Protein AF-A0A6C0IER9-F1 (afdb_monomer_lite)

Secondary structure (DSSP, 8-state):
----EEEE-TBTTTB--HHHHHHHTTT-HHHHHHHHHHHHHHS-HHHHHHHHHHHHHHHHHHHHTTHIIIIIBPTTHHHHHHHHHHHHHTTS---EEEE-S---HHHHHHHHHHHHHHTT-TTSBPBP-S--TTGGGSSS-B-EE-TT-GGGGGTT-SSS------HHHHHHHHHHHH-----GGGEEEEESS--GGGGGS--TTSEEEPPPP-----HHHHHHHHHHHHHHHHHHHHHSTTHHHHHHH-HHHHTT-STTHHHHHHHHHHHHHHHHHHHHTT--S----HHHHHHHHHHHHS---TT------------------------------

Structure (mmCIF, N/CA/C/O backbone):
data_AF-A0A6C0IER9-F1
#
_entry.id   AF-A0A6C0IER9-F1
#
loop_
_atom_site.group_PDB
_atom_site.id
_atom_site.type_symbol
_atom_site.label_atom_id
_atom_site.label_alt_id
_atom_site.label_comp_id
_atom_site.label_asym_id
_atom_site.label_entity_id
_atom_site.label_seq_id
_atom_site.pdbx_PDB_ins_code
_atom_site.Cartn_x
_atom_site.Cartn_y
_atom_site.Cartn_z
_atom_site.occupancy
_atom_site.B_iso_or_equiv
_atom_site.auth_seq_id
_atom_site.auth_comp_id
_atom_site.auth_asym_id
_atom_site.auth_atom_id
_atom_site.pdbx_PDB_model_num
ATOM 1 N N . MET A 1 1 ? -23.669 8.467 13.041 1.00 64.81 1 MET A N 1
ATOM 2 C CA . MET A 1 1 ? -22.496 8.080 12.226 1.00 64.81 1 MET A CA 1
ATOM 3 C C . MET A 1 1 ? -21.513 7.414 13.176 1.00 64.81 1 MET A C 1
ATOM 5 O O . MET A 1 1 ? -21.363 7.951 14.269 1.00 64.81 1 MET A O 1
ATOM 9 N N . SER A 1 2 ? -20.953 6.242 12.847 1.00 81.56 2 SER A N 1
ATOM 10 C CA . SER A 1 2 ? -19.960 5.615 13.736 1.00 81.56 2 SER A CA 1
ATOM 11 C C . SER A 1 2 ? -18.711 6.483 13.837 1.00 81.56 2 SER A C 1
ATOM 13 O O . SER A 1 2 ? -18.356 7.180 12.884 1.00 81.56 2 SER A O 1
ATOM 15 N N . LYS A 1 3 ? -18.091 6.449 15.015 1.00 90.12 3 LYS A N 1
ATOM 16 C CA . LYS A 1 3 ? -16.799 7.068 15.305 1.00 90.12 3 LYS A CA 1
ATOM 17 C C . LYS A 1 3 ? -15.651 6.063 15.251 1.00 90.12 3 LYS A C 1
ATOM 19 O O . LYS A 1 3 ? -14.504 6.478 15.158 1.00 90.12 3 LYS A O 1
ATOM 24 N N . LYS A 1 4 ? -15.956 4.761 15.275 1.00 94.56 4 LYS A N 1
ATOM 25 C CA . LYS A 1 4 ? -14.937 3.717 15.349 1.00 94.56 4 LYS A CA 1
ATOM 26 C C . LYS A 1 4 ? -14.140 3.630 14.055 1.00 94.56 4 LYS A C 1
ATOM 28 O O . LYS A 1 4 ? -14.741 3.701 12.984 1.00 94.56 4 LYS A O 1
ATOM 33 N N . VAL A 1 5 ? -12.831 3.420 14.151 1.00 94.75 5 VAL A N 1
ATOM 34 C CA . VAL A 1 5 ? -11.906 3.231 13.022 1.00 94.75 5 VAL A CA 1
ATOM 35 C C . VAL A 1 5 ? -10.961 2.063 13.291 1.00 94.75 5 VAL A C 1
ATOM 37 O O . VAL A 1 5 ? -10.555 1.838 14.428 1.00 94.75 5 VAL A O 1
ATOM 40 N N . ALA A 1 6 ? -10.606 1.324 12.241 1.00 95.19 6 ALA A N 1
ATOM 41 C CA . ALA A 1 6 ? -9.593 0.274 12.303 1.00 95.19 6 ALA A CA 1
ATOM 42 C C . ALA A 1 6 ? -8.341 0.744 11.558 1.00 95.19 6 ALA A C 1
ATOM 44 O O . ALA A 1 6 ? -8.424 1.132 10.392 1.00 95.19 6 ALA A O 1
ATOM 45 N N . VAL A 1 7 ? -7.194 0.727 12.228 1.00 93.44 7 VAL A N 1
ATOM 46 C CA . VAL A 1 7 ? -5.928 1.265 11.727 1.00 93.44 7 VAL A CA 1
ATOM 47 C C . VAL A 1 7 ? -4.907 0.155 11.646 1.00 93.44 7 VAL A C 1
ATOM 49 O O . VAL A 1 7 ? -4.658 -0.534 12.629 1.00 93.44 7 VAL A O 1
ATOM 52 N N . PHE A 1 8 ? -4.301 0.010 10.478 1.00 93.00 8 PHE A N 1
ATOM 53 C CA . PHE A 1 8 ? -3.335 -1.039 10.198 1.00 93.00 8 PHE A CA 1
ATOM 54 C C . PHE A 1 8 ? -1.953 -0.453 9.943 1.00 93.00 8 PHE A C 1
ATOM 56 O O . PHE A 1 8 ? -1.830 0.515 9.186 1.00 93.00 8 PHE A O 1
ATOM 63 N N . ASP A 1 9 ? -0.908 -1.078 10.488 1.00 91.00 9 ASP A N 1
ATOM 64 C CA . ASP A 1 9 ? 0.397 -0.992 9.834 1.00 91.00 9 ASP A CA 1
ATOM 65 C C . ASP A 1 9 ? 0.366 -1.675 8.464 1.00 91.00 9 ASP A C 1
ATOM 67 O O . ASP A 1 9 ? -0.445 -2.562 8.193 1.00 91.00 9 ASP A O 1
ATOM 71 N N . LEU A 1 10 ? 1.284 -1.267 7.600 1.00 90.44 10 LEU A N 1
ATOM 72 C CA . LEU A 1 10 ? 1.484 -1.848 6.289 1.00 90.44 10 LEU A CA 1
ATOM 73 C C . LEU A 1 10 ? 2.391 -3.083 6.357 1.00 90.44 10 LEU A C 1
ATOM 75 O O . LEU A 1 10 ? 1.913 -4.215 6.242 1.00 90.44 10 LEU A O 1
ATOM 79 N N . ASP A 1 11 ? 3.695 -2.847 6.516 1.00 84.75 11 ASP A N 1
ATOM 80 C CA . ASP A 1 11 ? 4.734 -3.872 6.475 1.00 84.75 11 ASP A CA 1
ATOM 81 C C . ASP A 1 11 ? 4.642 -4.730 7.736 1.00 84.75 11 ASP A C 1
ATOM 83 O O . ASP A 1 11 ? 4.482 -4.197 8.823 1.00 84.75 11 ASP A O 1
ATOM 87 N N . GLY A 1 12 ? 4.701 -6.055 7.614 1.00 82.56 12 GLY A N 1
ATOM 88 C CA . GLY A 1 12 ? 4.597 -6.947 8.774 1.00 82.56 12 GLY A CA 1
ATOM 89 C C . GLY A 1 12 ? 3.168 -7.160 9.279 1.00 82.56 12 GLY A C 1
ATOM 90 O O . GLY A 1 12 ? 2.870 -8.214 9.844 1.00 82.56 12 GLY A O 1
ATOM 91 N N . THR A 1 13 ? 2.240 -6.249 8.990 1.00 88.75 13 THR A N 1
ATOM 92 C CA . THR A 1 13 ? 0.834 -6.351 9.401 1.00 88.75 13 THR A CA 1
ATOM 93 C C . THR A 1 13 ? -0.090 -6.757 8.258 1.00 88.75 13 THR A C 1
ATOM 95 O O . THR A 1 13 ? -0.615 -7.870 8.290 1.00 88.75 13 THR A O 1
ATOM 98 N N . ILE A 1 14 ? -0.276 -5.924 7.231 1.00 91.81 14 ILE A N 1
ATOM 99 C CA . ILE A 1 14 ? -1.106 -6.282 6.066 1.00 91.81 14 ILE A CA 1
ATOM 100 C C . ILE A 1 14 ? -0.354 -7.250 5.148 1.00 91.81 14 ILE A C 1
ATOM 102 O O . ILE A 1 14 ? -0.951 -8.182 4.607 1.00 91.81 14 ILE A O 1
ATOM 106 N N . GLY A 1 15 ? 0.949 -7.039 4.971 1.00 90.31 15 GLY A N 1
ATOM 107 C CA . GLY A 1 15 ? 1.746 -7.775 3.998 1.00 90.31 15 GLY A CA 1
ATOM 108 C C . GLY A 1 15 ? 3.235 -7.447 4.057 1.00 90.31 15 GLY A C 1
ATOM 109 O O . GLY A 1 15 ? 3.701 -6.777 4.976 1.00 90.31 15 GLY A O 1
ATOM 110 N N . ASP A 1 16 ? 3.985 -7.936 3.074 1.00 87.50 16 ASP A N 1
ATOM 111 C CA . ASP A 1 16 ? 5.366 -7.538 2.803 1.00 87.50 16 ASP A CA 1
ATOM 112 C C . ASP A 1 16 ? 5.480 -7.111 1.335 1.00 87.50 16 ASP A C 1
ATOM 114 O O . ASP A 1 16 ? 5.384 -7.920 0.410 1.00 87.50 16 ASP A O 1
ATOM 118 N N . PHE A 1 17 ? 5.671 -5.811 1.121 1.00 88.75 17 PHE A N 1
ATOM 119 C CA . PHE A 1 17 ? 5.626 -5.192 -0.205 1.00 88.75 17 PHE A CA 1
ATOM 120 C C . PHE A 1 17 ? 7.020 -4.915 -0.772 1.00 88.75 17 PHE A C 1
ATOM 122 O O . PHE A 1 17 ? 7.163 -4.324 -1.846 1.00 88.75 17 PHE A O 1
ATOM 129 N N . ILE A 1 18 ? 8.079 -5.374 -0.094 1.00 84.81 18 ILE A N 1
ATOM 130 C CA . ILE A 1 18 ? 9.460 -5.101 -0.506 1.00 84.81 18 ILE A CA 1
ATOM 131 C C . ILE A 1 18 ? 9.772 -5.618 -1.916 1.00 84.81 18 ILE A C 1
ATOM 133 O O . ILE A 1 18 ? 10.560 -5.011 -2.641 1.00 84.81 18 ILE A O 1
ATOM 137 N N . ALA A 1 19 ? 9.129 -6.717 -2.321 1.00 86.62 19 ALA A N 1
ATOM 138 C CA . ALA A 1 19 ? 9.348 -7.347 -3.616 1.00 86.62 19 ALA A CA 1
ATOM 139 C C . ALA A 1 19 ? 8.819 -6.517 -4.793 1.00 86.62 19 ALA A C 1
ATOM 141 O O . ALA A 1 19 ? 9.369 -6.629 -5.889 1.00 86.62 19 ALA A O 1
ATOM 142 N N . ILE A 1 20 ? 7.794 -5.687 -4.567 1.00 88.62 20 ILE A N 1
ATOM 143 C CA . ILE A 1 20 ? 7.196 -4.824 -5.596 1.00 88.62 20 ILE A CA 1
ATOM 144 C C . ILE A 1 20 ? 7.660 -3.370 -5.512 1.00 88.62 20 ILE A C 1
ATOM 146 O O . ILE A 1 20 ? 7.655 -2.683 -6.528 1.00 88.62 20 ILE A O 1
ATOM 150 N N . ASN A 1 21 ? 8.125 -2.928 -4.338 1.00 86.75 21 ASN A N 1
ATOM 151 C CA . ASN A 1 21 ? 8.642 -1.579 -4.098 1.00 86.75 21 ASN A CA 1
ATOM 152 C C . ASN A 1 21 ? 9.663 -1.154 -5.171 1.00 86.75 21 ASN A C 1
ATOM 154 O O . ASN A 1 21 ? 9.580 -0.055 -5.711 1.00 86.75 21 ASN A O 1
ATOM 158 N N . TYR A 1 22 ? 10.565 -2.061 -5.562 1.00 85.31 22 TYR A N 1
ATOM 159 C CA . TYR A 1 22 ? 11.569 -1.793 -6.596 1.00 85.31 22 TYR A CA 1
ATOM 160 C C . TYR A 1 22 ? 10.973 -1.277 -7.915 1.00 85.31 22 TYR A C 1
ATOM 162 O O . TYR A 1 22 ? 11.550 -0.393 -8.540 1.00 85.31 22 TYR A O 1
ATOM 170 N N . PHE A 1 23 ? 9.822 -1.803 -8.341 1.00 88.44 23 PHE A N 1
ATOM 171 C CA . PHE A 1 23 ? 9.223 -1.416 -9.617 1.00 88.44 23 PHE A CA 1
ATOM 172 C C . PHE A 1 23 ? 8.515 -0.060 -9.554 1.00 88.44 23 PHE A C 1
ATOM 174 O O . PHE A 1 23 ? 8.415 0.599 -10.583 1.00 88.44 23 PHE A O 1
ATOM 181 N N . SER A 1 24 ? 8.094 0.397 -8.368 1.00 87.81 24 SER A N 1
ATOM 182 C CA . SER A 1 24 ? 7.449 1.710 -8.205 1.00 87.81 24 SER A CA 1
ATOM 183 C C . SER A 1 24 ? 8.332 2.859 -8.698 1.00 87.81 24 SER A C 1
ATOM 185 O O . SER A 1 24 ? 7.849 3.761 -9.375 1.00 87.81 24 SER A O 1
ATOM 187 N N . TYR A 1 25 ? 9.653 2.761 -8.511 1.00 84.75 25 TYR A N 1
ATOM 188 C CA . TYR A 1 25 ? 10.616 3.730 -9.041 1.00 84.75 25 TYR A CA 1
ATOM 189 C C . TYR A 1 25 ? 10.593 3.862 -10.568 1.00 84.75 25 TYR A C 1
ATOM 191 O O . TYR A 1 25 ? 11.128 4.835 -11.088 1.00 84.75 25 TYR A O 1
ATOM 199 N N . LEU A 1 26 ? 10.005 2.901 -11.287 1.00 86.50 26 LEU A N 1
ATOM 200 C CA . LEU A 1 26 ? 9.960 2.866 -12.747 1.00 86.50 26 LEU A CA 1
ATOM 201 C C . LEU A 1 26 ? 8.647 3.390 -13.331 1.00 86.50 26 LEU A C 1
ATOM 203 O O . LEU A 1 26 ? 8.575 3.581 -14.537 1.00 86.50 26 LEU A O 1
ATOM 207 N N . TYR A 1 27 ? 7.578 3.556 -12.558 1.00 88.56 27 TYR A N 1
ATOM 208 C CA . TYR A 1 27 ? 6.297 3.972 -13.146 1.00 88.56 27 TYR A CA 1
ATOM 209 C C . TYR A 1 27 ? 5.388 4.763 -12.218 1.00 88.56 27 TYR A C 1
ATOM 211 O O . TYR A 1 27 ? 4.517 5.474 -12.712 1.00 88.56 27 TYR A O 1
ATOM 219 N N . ASP A 1 28 ? 5.569 4.663 -10.902 1.00 88.81 28 ASP A N 1
ATOM 220 C CA . ASP A 1 28 ? 4.664 5.297 -9.956 1.00 88.81 28 ASP A CA 1
ATOM 221 C C . ASP A 1 28 ? 4.903 6.808 -9.926 1.00 88.81 28 ASP A C 1
ATOM 223 O O . ASP A 1 28 ? 5.995 7.292 -9.615 1.00 88.81 28 ASP A O 1
ATOM 227 N N . GLU A 1 29 ? 3.856 7.567 -10.240 1.00 87.38 29 GLU A N 1
ATOM 228 C CA . GLU A 1 29 ? 3.900 9.025 -10.297 1.00 87.38 29 GLU A CA 1
ATOM 229 C C . GLU A 1 29 ? 4.374 9.632 -8.972 1.00 87.38 29 GLU A C 1
ATOM 231 O O . GLU A 1 29 ? 5.181 10.565 -8.981 1.00 87.38 29 GLU A O 1
ATOM 236 N N . HIS A 1 30 ? 3.902 9.114 -7.835 1.00 81.00 30 HIS A N 1
ATOM 237 C CA . HIS A 1 30 ? 4.225 9.663 -6.517 1.00 81.00 30 HIS A CA 1
ATOM 238 C C . HIS A 1 30 ? 5.697 9.447 -6.170 1.00 81.00 30 HIS A C 1
ATOM 240 O O . HIS A 1 30 ? 6.389 10.387 -5.769 1.00 81.00 30 HIS A O 1
ATOM 246 N N . THR A 1 31 ? 6.189 8.234 -6.402 1.00 84.12 31 THR A N 1
ATOM 247 C CA . THR A 1 31 ? 7.580 7.839 -6.195 1.00 84.12 31 THR A CA 1
ATOM 248 C C . THR A 1 31 ? 8.509 8.661 -7.084 1.00 84.12 31 THR A C 1
ATOM 250 O O . THR A 1 31 ? 9.502 9.209 -6.599 1.00 84.12 31 THR A O 1
ATOM 253 N N . ILE A 1 32 ? 8.168 8.837 -8.365 1.00 86.25 32 ILE A N 1
ATOM 254 C CA . ILE A 1 32 ? 8.980 9.643 -9.284 1.00 86.25 32 ILE A CA 1
ATOM 255 C C . ILE A 1 32 ? 8.937 11.122 -8.884 1.00 86.25 32 ILE A C 1
ATOM 257 O O . ILE A 1 32 ? 9.986 11.759 -8.818 1.00 86.25 32 ILE A O 1
ATOM 261 N N . LYS A 1 33 ? 7.766 11.689 -8.561 1.00 84.38 33 LYS A N 1
ATOM 262 C CA . LYS A 1 33 ? 7.653 13.091 -8.122 1.00 84.38 33 LYS A CA 1
ATOM 263 C C . LYS A 1 33 ? 8.415 13.372 -6.830 1.00 84.38 33 LYS A C 1
ATOM 265 O O . LYS A 1 33 ? 8.908 14.484 -6.669 1.00 84.38 33 LYS A O 1
ATOM 270 N N . TYR A 1 34 ? 8.532 12.403 -5.926 1.00 80.00 34 TYR A N 1
ATOM 271 C CA . TYR A 1 34 ? 9.290 12.577 -4.689 1.00 80.00 34 TYR A CA 1
ATOM 272 C C . TYR A 1 34 ? 10.788 12.801 -4.951 1.00 80.00 34 TYR A C 1
ATOM 274 O O . TYR A 1 34 ? 11.395 13.679 -4.341 1.00 80.00 34 TYR A O 1
ATOM 282 N N . SER A 1 35 ? 11.384 12.050 -5.882 1.00 79.81 35 SER A N 1
ATOM 283 C CA . SER A 1 35 ? 12.825 12.127 -6.178 1.00 79.81 35 SER A CA 1
ATOM 284 C C . SER A 1 35 ? 13.180 13.022 -7.374 1.00 79.81 35 SER A C 1
ATOM 286 O O . SER A 1 35 ? 14.301 13.517 -7.455 1.00 79.81 35 SER A O 1
ATOM 288 N N . HIS A 1 36 ? 12.237 13.247 -8.292 1.00 84.56 36 HIS A N 1
ATOM 289 C CA . HIS A 1 36 ? 12.462 13.863 -9.605 1.00 84.56 36 HIS A CA 1
ATOM 290 C C . HIS A 1 36 ? 11.293 14.771 -10.040 1.00 84.56 36 HIS A C 1
ATOM 292 O O . HIS A 1 36 ? 10.895 14.765 -11.205 1.00 84.56 36 HIS A O 1
ATOM 298 N N . LYS A 1 37 ? 10.726 15.561 -9.113 1.00 85.38 37 LYS A N 1
ATOM 299 C CA . LYS A 1 37 ? 9.526 16.393 -9.345 1.00 85.38 37 LYS A CA 1
ATOM 300 C C . LYS A 1 37 ? 9.562 17.213 -10.638 1.00 85.38 37 LYS A C 1
ATOM 302 O O . LYS A 1 37 ? 8.681 17.058 -11.478 1.00 85.38 37 LYS A O 1
ATOM 307 N N . GLU A 1 38 ? 10.567 18.076 -10.787 1.00 87.12 38 GLU A N 1
ATOM 308 C CA . GLU A 1 38 ? 10.684 18.996 -11.930 1.00 87.12 38 GLU A CA 1
ATOM 309 C C . GLU A 1 38 ? 10.772 18.229 -13.255 1.00 87.12 38 GLU A C 1
ATOM 311 O O . GLU A 1 38 ? 10.137 18.582 -14.249 1.00 87.12 38 GLU A O 1
ATOM 316 N N . GLN A 1 39 ? 11.507 17.116 -13.241 1.00 84.81 39 GLN A N 1
ATOM 317 C CA . GLN A 1 39 ? 11.647 16.239 -14.389 1.00 84.81 39 GLN A CA 1
ATOM 318 C C . GLN A 1 39 ? 10.309 15.597 -14.776 1.00 84.81 39 GLN A C 1
ATOM 320 O O . GLN A 1 39 ? 9.917 15.665 -15.939 1.00 84.81 39 GLN A O 1
ATOM 325 N N . TYR A 1 40 ? 9.586 15.021 -13.810 1.00 88.75 40 TYR A N 1
ATOM 326 C CA . TYR A 1 40 ? 8.271 14.430 -14.058 1.00 88.75 40 TYR A CA 1
ATOM 327 C C . TYR A 1 40 ? 7.277 15.462 -14.600 1.00 88.75 40 TYR A C 1
ATOM 329 O O . TYR A 1 40 ? 6.522 15.177 -15.529 1.00 88.75 40 TYR A O 1
ATOM 337 N N . GLU A 1 41 ? 7.275 16.679 -14.048 1.00 89.31 41 GLU A N 1
ATOM 338 C CA . GLU A 1 41 ? 6.397 17.758 -14.508 1.00 89.31 41 GLU A CA 1
ATOM 339 C C . GLU A 1 41 ? 6.658 18.104 -15.983 1.00 89.31 41 GLU A C 1
ATOM 341 O O . GLU A 1 41 ? 5.692 18.276 -16.731 1.00 89.31 41 GLU A O 1
ATOM 346 N N . SER A 1 42 ? 7.925 18.075 -16.420 1.00 90.31 42 SER A N 1
ATOM 347 C CA . SER A 1 42 ? 8.329 18.284 -17.820 1.00 90.31 42 SER A CA 1
ATOM 348 C C . SER A 1 42 ? 8.014 17.134 -18.785 1.00 90.31 42 SER A C 1
ATOM 350 O O . SER A 1 42 ? 8.142 17.314 -19.997 1.00 90.31 42 SER A O 1
ATOM 352 N N . TYR A 1 43 ? 7.614 15.955 -18.295 1.00 90.31 43 TYR A N 1
ATOM 353 C CA . TYR A 1 43 ? 7.322 14.832 -19.184 1.00 90.31 43 TYR A CA 1
ATOM 354 C C . TYR A 1 43 ? 6.101 15.116 -20.066 1.00 90.31 43 TYR A C 1
ATOM 356 O O . TYR A 1 43 ? 5.093 15.629 -19.560 1.00 90.31 43 TYR A O 1
ATOM 364 N N . PRO A 1 44 ? 6.151 14.737 -21.360 1.00 91.31 44 PRO A N 1
ATOM 365 C CA . PRO A 1 44 ? 4.979 14.761 -22.224 1.00 91.31 44 PRO A CA 1
ATOM 366 C C . PRO A 1 44 ? 3.817 13.956 -21.627 1.00 91.31 44 PRO A C 1
ATOM 368 O O . PRO A 1 44 ? 4.034 12.925 -20.984 1.00 91.31 44 PRO A O 1
ATOM 371 N N . ASP A 1 45 ? 2.578 14.380 -21.888 1.00 91.56 45 ASP A N 1
ATOM 372 C CA . ASP A 1 45 ? 1.376 13.695 -21.384 1.00 91.56 45 ASP A CA 1
ATOM 373 C C . ASP A 1 45 ? 1.301 12.234 -21.843 1.00 91.56 45 ASP A C 1
ATOM 375 O O . ASP A 1 45 ? 0.863 11.367 -21.091 1.00 91.56 45 ASP A O 1
ATOM 379 N N . GLU A 1 46 ? 1.805 11.930 -23.043 1.00 91.56 46 GLU A N 1
ATOM 380 C CA . GLU A 1 46 ? 1.909 10.555 -23.539 1.00 91.56 46 GLU A CA 1
ATOM 381 C C . GLU A 1 46 ? 2.814 9.670 -22.669 1.00 91.56 46 GLU A C 1
ATOM 383 O O . GLU A 1 46 ? 2.494 8.501 -22.456 1.00 91.56 46 GLU A O 1
ATOM 388 N N . VAL A 1 47 ? 3.901 10.221 -22.113 1.00 90.88 47 VAL A N 1
ATOM 389 C CA . VAL A 1 47 ? 4.808 9.497 -21.212 1.00 90.88 47 VAL A CA 1
ATOM 390 C C . VAL A 1 47 ? 4.117 9.277 -19.874 1.00 90.88 47 VAL A C 1
ATOM 392 O O . VAL A 1 47 ? 4.115 8.161 -19.364 1.00 90.88 47 VAL A O 1
ATOM 395 N N . LYS A 1 48 ? 3.470 10.310 -19.324 1.00 91.56 48 LYS A N 1
ATOM 396 C CA . LYS A 1 48 ? 2.708 10.198 -18.069 1.00 91.56 48 LYS A CA 1
ATOM 397 C C . LYS A 1 48 ? 1.599 9.147 -18.187 1.00 91.56 48 LYS A C 1
ATOM 399 O O . LYS A 1 48 ? 1.466 8.296 -17.310 1.00 91.56 48 LYS A O 1
ATOM 404 N N . GLN A 1 49 ? 0.864 9.148 -19.301 1.00 91.31 49 GLN A N 1
ATOM 405 C CA . GLN A 1 49 ? -0.159 8.142 -19.580 1.00 91.31 49 GLN A CA 1
ATOM 406 C C . GLN A 1 49 ? 0.443 6.743 -19.772 1.00 91.31 49 GLN A C 1
ATOM 408 O O . GLN A 1 49 ? -0.124 5.772 -19.284 1.00 91.31 49 GLN A O 1
ATOM 413 N N . TYR A 1 50 ? 1.597 6.624 -20.434 1.00 92.75 50 TYR A N 1
ATOM 414 C CA . TYR A 1 50 ? 2.299 5.347 -20.574 1.00 92.75 50 TYR A CA 1
ATOM 415 C C . TYR A 1 50 ? 2.700 4.750 -19.217 1.00 92.75 50 TYR A C 1
ATOM 417 O O . TYR A 1 50 ? 2.475 3.563 -18.989 1.00 92.75 50 TYR A O 1
ATOM 425 N N . LEU A 1 51 ? 3.276 5.555 -18.315 1.00 92.00 51 LEU A N 1
ATOM 426 C CA . LEU A 1 51 ? 3.668 5.103 -16.974 1.00 92.00 51 LEU A CA 1
ATOM 427 C C . LEU A 1 51 ? 2.447 4.652 -16.163 1.00 92.00 51 LEU A C 1
ATOM 429 O O . LEU A 1 51 ? 2.478 3.588 -15.547 1.00 92.00 51 LEU A O 1
ATOM 433 N N . LYS A 1 52 ? 1.341 5.398 -16.253 1.00 91.38 52 LYS A N 1
ATOM 434 C CA . LYS A 1 52 ? 0.067 5.021 -15.634 1.00 91.38 52 LYS A CA 1
ATOM 435 C C . LYS A 1 52 ? -0.477 3.696 -16.178 1.00 91.38 52 LYS A C 1
ATOM 437 O O . LYS A 1 52 ? -0.848 2.821 -15.401 1.00 91.38 52 LYS A O 1
ATOM 442 N N . ASP A 1 53 ? -0.502 3.521 -17.498 1.00 92.31 53 ASP A N 1
ATOM 443 C CA . ASP A 1 53 ? -0.956 2.272 -18.117 1.00 92.31 53 ASP A CA 1
ATOM 444 C C . ASP A 1 53 ? -0.041 1.090 -17.740 1.00 92.31 53 ASP A C 1
ATOM 446 O O . ASP A 1 53 ? -0.517 -0.036 -17.575 1.00 92.31 53 ASP A O 1
ATOM 450 N N . LEU A 1 54 ? 1.270 1.330 -17.604 1.00 93.25 54 LEU A N 1
ATOM 451 C CA . LEU A 1 54 ? 2.247 0.328 -17.176 1.00 93.25 54 LEU A CA 1
ATOM 452 C C . LEU A 1 54 ? 1.985 -0.127 -15.733 1.00 93.25 54 LEU A C 1
ATOM 454 O O . LEU A 1 54 ? 1.947 -1.335 -15.495 1.00 93.25 54 LEU A O 1
ATOM 458 N N . GLU A 1 55 ? 1.762 0.812 -14.811 1.00 92.38 55 GLU A N 1
ATOM 459 C CA . GLU A 1 55 ? 1.363 0.542 -13.423 1.00 92.38 55 GLU A CA 1
ATOM 460 C C . GLU A 1 55 ? 0.100 -0.331 -13.381 1.00 92.38 55 GLU A C 1
ATOM 462 O O . GLU A 1 55 ? 0.129 -1.453 -12.873 1.00 92.38 55 GLU A O 1
ATOM 467 N N . GLU A 1 56 ? -0.990 0.134 -14.001 1.00 90.75 56 GLU A N 1
ATOM 468 C CA . GLU A 1 56 ? -2.291 -0.547 -13.981 1.00 90.75 56 GLU A CA 1
ATOM 469 C C . GLU A 1 56 ? -2.214 -1.956 -14.594 1.00 90.75 56 GLU A C 1
ATOM 471 O O . GLU A 1 56 ? -2.787 -2.919 -14.070 1.00 90.75 56 GLU A O 1
ATOM 476 N N . THR A 1 57 ? -1.474 -2.110 -15.697 1.00 93.44 57 THR A N 1
ATOM 477 C CA . THR A 1 57 ? -1.305 -3.408 -16.364 1.00 93.44 57 THR A CA 1
ATOM 478 C C . THR A 1 57 ? -0.467 -4.362 -15.517 1.00 93.44 57 THR A C 1
ATOM 480 O O . THR A 1 57 ? -0.800 -5.550 -15.417 1.00 93.44 57 THR A O 1
ATOM 483 N N . PHE A 1 58 ? 0.606 -3.868 -14.894 1.00 93.69 58 PHE A N 1
ATOM 484 C CA . PHE A 1 58 ? 1.460 -4.677 -14.034 1.00 93.69 58 PHE A CA 1
ATOM 485 C C . PHE A 1 58 ? 0.699 -5.158 -12.796 1.00 93.69 58 PHE A C 1
ATOM 487 O O . PHE A 1 58 ? 0.650 -6.364 -12.552 1.00 93.69 58 PHE A O 1
ATOM 494 N N . GLU A 1 59 ? 0.023 -4.262 -12.072 1.00 90.75 59 GLU A N 1
ATOM 495 C CA . GLU A 1 59 ? -0.771 -4.613 -10.889 1.00 90.75 59 GLU A CA 1
ATOM 496 C C . GLU A 1 59 ? -1.863 -5.638 -11.215 1.00 90.75 59 GLU A C 1
ATOM 498 O O . GLU A 1 59 ? -2.006 -6.656 -10.528 1.00 90.75 59 GLU A O 1
ATOM 503 N N . LYS A 1 60 ? -2.582 -5.440 -12.327 1.00 89.38 60 LYS A N 1
ATOM 504 C CA . LYS A 1 60 ? -3.587 -6.397 -12.802 1.00 89.38 60 LYS A CA 1
ATOM 505 C C . LYS A 1 60 ? -2.981 -7.772 -13.084 1.00 89.38 60 LYS A C 1
ATOM 507 O O . LYS A 1 60 ? -3.600 -8.797 -12.788 1.00 89.38 60 LYS A O 1
ATOM 512 N N . ARG A 1 61 ? -1.768 -7.829 -13.643 1.00 91.69 61 ARG A N 1
ATOM 513 C CA . ARG A 1 61 ? -1.054 -9.095 -13.860 1.00 91.69 61 ARG A CA 1
ATOM 514 C C . ARG A 1 61 ? -0.628 -9.742 -12.546 1.00 91.69 61 ARG A C 1
ATOM 516 O O . ARG A 1 61 ? -0.757 -10.962 -12.446 1.00 91.69 61 ARG A O 1
ATOM 523 N N . LEU A 1 62 ? -0.183 -8.979 -11.547 1.00 90.56 62 LEU A N 1
ATOM 524 C CA . LEU A 1 62 ? 0.136 -9.521 -10.219 1.00 90.56 62 LEU A CA 1
ATOM 525 C C . LEU A 1 62 ? -1.083 -10.181 -9.570 1.00 90.56 62 LEU A C 1
ATOM 527 O O . LEU A 1 62 ? -0.979 -11.307 -9.076 1.00 90.56 62 LEU A O 1
ATOM 531 N N . LEU A 1 63 ? -2.242 -9.522 -9.646 1.00 84.88 63 LEU A N 1
ATOM 532 C CA . LEU A 1 63 ? -3.508 -10.048 -9.137 1.00 84.88 63 LEU A CA 1
ATOM 533 C C . LEU A 1 63 ? -3.915 -11.337 -9.864 1.00 84.88 63 LEU A C 1
ATOM 535 O O . LEU A 1 63 ? -4.133 -12.365 -9.224 1.00 84.88 63 LEU A O 1
ATOM 539 N N . ASN A 1 64 ? -3.939 -11.320 -11.200 1.00 86.88 64 ASN A N 1
ATOM 540 C CA . ASN A 1 64 ? -4.370 -12.467 -12.010 1.00 86.88 64 ASN A CA 1
ATOM 541 C C . ASN A 1 64 ? -3.452 -13.692 -11.885 1.00 86.88 64 ASN A C 1
ATOM 543 O O . ASN A 1 64 ? -3.913 -14.822 -12.020 1.00 86.88 64 ASN A O 1
ATOM 547 N N . ASN A 1 65 ? -2.158 -13.485 -11.628 1.00 85.50 65 ASN A N 1
ATOM 548 C CA . ASN A 1 65 ? -1.206 -14.576 -11.403 1.00 85.50 65 ASN A CA 1
ATOM 549 C C . ASN A 1 65 ? -1.229 -15.101 -9.957 1.00 85.50 65 ASN A C 1
ATOM 551 O O . ASN A 1 65 ? -0.437 -15.978 -9.617 1.00 85.50 65 ASN A O 1
ATOM 555 N N . GLY A 1 66 ? -2.091 -14.557 -9.090 1.00 83.81 66 GLY A N 1
ATOM 556 C CA . GLY A 1 66 ? -2.152 -14.910 -7.672 1.00 83.81 66 GLY A CA 1
ATOM 557 C C . GLY A 1 66 ? -0.953 -14.417 -6.856 1.00 83.81 66 GLY A C 1
ATOM 558 O O . GLY A 1 66 ? -0.892 -14.700 -5.661 1.00 83.81 66 GLY A O 1
ATOM 559 N N . PHE A 1 67 ? -0.031 -13.655 -7.460 1.00 85.25 67 PHE A N 1
ATOM 560 C CA . PHE A 1 67 ? 1.190 -13.165 -6.813 1.00 85.25 67 PHE A CA 1
ATOM 561 C C . PHE A 1 67 ? 0.841 -12.358 -5.560 1.00 85.25 67 PHE A C 1
ATOM 563 O O . PHE A 1 67 ? 1.390 -12.586 -4.483 1.00 85.25 67 PHE A O 1
ATOM 570 N N . THR A 1 68 ? -0.139 -11.463 -5.693 1.00 83.25 68 THR A N 1
ATOM 571 C CA . THR A 1 68 ? -0.591 -10.585 -4.614 1.00 83.25 68 THR A CA 1
ATOM 572 C C . THR A 1 68 ? -1.086 -11.362 -3.396 1.00 83.25 68 THR A C 1
ATOM 574 O O . THR A 1 68 ? -0.682 -11.059 -2.277 1.00 83.25 68 THR A O 1
ATOM 577 N N . LYS A 1 69 ? -1.916 -12.396 -3.598 1.00 80.88 69 LYS A N 1
ATOM 578 C CA . LYS A 1 69 ? -2.489 -13.184 -2.495 1.00 80.88 69 LYS A CA 1
ATOM 579 C C . LYS A 1 69 ? -1.483 -14.158 -1.877 1.00 80.88 69 LYS A C 1
ATOM 581 O O . LYS A 1 69 ? -1.566 -14.417 -0.687 1.00 80.88 69 LYS A O 1
ATOM 586 N N . ILE A 1 70 ? -0.584 -14.728 -2.681 1.00 75.94 70 ILE A N 1
ATOM 587 C CA . ILE A 1 70 ? 0.320 -15.799 -2.233 1.00 75.94 70 ILE A CA 1
ATOM 588 C C . ILE A 1 70 ? 1.568 -15.238 -1.543 1.00 75.94 70 ILE A C 1
ATOM 590 O O . ILE A 1 70 ? 2.088 -15.867 -0.625 1.00 75.94 70 ILE A O 1
ATOM 594 N N . TRP A 1 71 ? 2.073 -14.088 -1.995 1.00 78.38 71 TRP A N 1
ATOM 595 C CA . TRP A 1 71 ? 3.410 -13.633 -1.609 1.00 78.38 71 TRP A CA 1
ATOM 596 C C . TRP A 1 71 ? 3.498 -12.202 -1.093 1.00 78.38 71 TRP A C 1
ATOM 598 O O . TRP A 1 71 ? 4.533 -11.858 -0.535 1.00 78.38 71 TRP A O 1
ATOM 608 N N . LEU A 1 72 ? 2.488 -11.356 -1.301 1.00 86.25 72 LEU A N 1
ATOM 609 C CA . LEU A 1 72 ? 2.542 -9.963 -0.837 1.00 86.25 72 LEU A CA 1
ATOM 610 C C . LEU A 1 72 ? 1.668 -9.751 0.386 1.00 86.25 72 LEU A C 1
ATOM 612 O O . LEU A 1 72 ? 2.113 -9.165 1.365 1.00 86.25 72 LEU A O 1
ATOM 616 N N . LEU A 1 73 ? 0.430 -10.227 0.339 1.00 89.19 73 LEU A N 1
ATOM 617 C CA . LEU A 1 73 ? -0.497 -10.098 1.449 1.00 89.19 73 LEU A CA 1
ATOM 618 C C . LEU A 1 73 ? -0.302 -11.212 2.470 1.00 89.19 73 LEU A C 1
ATOM 620 O O . LEU A 1 73 ? 0.014 -12.350 2.125 1.00 89.19 73 LEU A O 1
ATOM 624 N N . ARG A 1 74 ? -0.558 -10.885 3.736 1.00 87.31 74 ARG A N 1
ATOM 625 C CA . ARG A 1 74 ? -0.586 -11.861 4.818 1.00 87.31 74 ARG A CA 1
ATOM 626 C C . ARG A 1 74 ? -1.579 -12.984 4.512 1.00 87.31 74 ARG A C 1
ATOM 628 O O . ARG A 1 74 ? -2.722 -12.739 4.119 1.00 87.31 74 ARG A O 1
ATOM 635 N N . ASP A 1 75 ? -1.172 -14.214 4.809 1.00 78.62 75 ASP A N 1
ATOM 636 C CA . ASP A 1 75 ? -2.058 -15.375 4.748 1.00 78.62 75 ASP A CA 1
ATOM 637 C C . ASP A 1 75 ? -3.332 -15.154 5.580 1.00 78.62 75 ASP A C 1
ATOM 639 O O . ASP A 1 75 ? -3.286 -14.779 6.755 1.00 78.62 75 ASP A O 1
ATOM 643 N N . ASN A 1 76 ? -4.484 -15.451 4.974 1.00 77.56 76 ASN A N 1
ATOM 644 C CA . ASN A 1 76 ? -5.810 -15.343 5.590 1.00 77.56 76 ASN A CA 1
ATOM 645 C C . ASN A 1 76 ? -6.173 -13.922 6.089 1.00 77.56 76 ASN A C 1
ATOM 647 O O . ASN A 1 76 ? -6.975 -13.774 7.016 1.00 77.56 76 ASN A O 1
ATOM 651 N N . ILE A 1 77 ? -5.573 -12.870 5.511 1.00 87.25 77 ILE A N 1
ATOM 652 C CA . ILE A 1 77 ? -5.945 -11.468 5.778 1.00 87.25 77 ILE A CA 1
ATOM 653 C C . ILE A 1 77 ? -7.398 -11.173 5.367 1.00 87.25 77 ILE A C 1
ATOM 655 O O . ILE A 1 77 ? -8.046 -10.315 5.962 1.00 87.25 77 ILE A O 1
ATOM 659 N N . ASP A 1 78 ? -7.931 -11.933 4.405 1.00 87.31 78 ASP A N 1
ATOM 660 C CA . ASP A 1 78 ? -9.335 -11.904 3.984 1.00 87.31 78 ASP A CA 1
ATOM 661 C C . ASP A 1 78 ? -10.285 -12.156 5.163 1.00 87.31 78 ASP A C 1
ATOM 663 O O . ASP A 1 78 ? -11.195 -11.365 5.374 1.00 87.31 78 ASP A O 1
ATOM 667 N N . GLY A 1 79 ? -10.005 -13.137 6.026 1.00 88.94 79 GLY A N 1
ATOM 668 C CA . GLY A 1 79 ? -10.827 -13.395 7.216 1.00 88.94 79 GLY A CA 1
ATOM 669 C C . GLY A 1 79 ? -10.864 -12.242 8.234 1.00 88.94 79 GLY A C 1
ATOM 670 O O . GLY A 1 79 ? -11.848 -12.088 8.957 1.00 88.94 79 GLY A O 1
ATOM 671 N N . ILE A 1 80 ? -9.816 -11.410 8.294 1.00 91.62 80 ILE A N 1
ATOM 672 C CA . ILE A 1 80 ? -9.802 -10.189 9.119 1.00 91.62 80 ILE A CA 1
ATOM 673 C C . ILE A 1 80 ? -10.688 -9.117 8.472 1.00 91.62 80 ILE A C 1
ATOM 675 O O . ILE A 1 80 ? -11.538 -8.528 9.146 1.00 91.62 80 ILE A O 1
ATOM 679 N N . PHE A 1 81 ? -10.513 -8.875 7.170 1.00 94.06 81 PHE A N 1
ATOM 680 C CA . PHE A 1 81 ? -11.268 -7.849 6.451 1.00 94.06 81 PHE A CA 1
ATOM 681 C C . PHE A 1 81 ? -12.736 -8.215 6.215 1.00 94.06 81 PHE A C 1
ATOM 683 O O . PHE A 1 81 ? -13.559 -7.304 6.201 1.00 94.06 81 PHE A O 1
ATOM 690 N N . ASP A 1 82 ? -13.102 -9.495 6.136 1.00 93.25 82 ASP A N 1
ATOM 691 C CA . ASP A 1 82 ? -14.496 -9.945 6.047 1.00 93.25 82 ASP A CA 1
ATOM 692 C C . ASP A 1 82 ? -15.315 -9.440 7.242 1.00 93.25 82 ASP A C 1
ATOM 694 O O . ASP A 1 82 ? -16.381 -8.842 7.076 1.00 93.25 82 ASP A O 1
ATOM 698 N N . ILE A 1 83 ? -14.779 -9.585 8.458 1.00 93.12 83 ILE A N 1
ATOM 699 C CA . ILE A 1 83 ? -15.441 -9.108 9.680 1.00 93.12 83 ILE A CA 1
ATOM 700 C C . ILE A 1 83 ? -15.527 -7.584 9.683 1.00 93.12 83 ILE A C 1
ATOM 702 O O . ILE A 1 83 ? -16.564 -7.019 10.025 1.00 93.12 83 ILE A O 1
ATOM 706 N N . LEU A 1 84 ? -14.458 -6.892 9.291 1.00 95.44 84 LEU A N 1
ATOM 707 C CA . LEU A 1 84 ? -14.462 -5.428 9.243 1.00 95.44 84 LEU A CA 1
ATOM 708 C C . LEU A 1 84 ? -15.442 -4.904 8.188 1.00 95.44 84 LEU A C 1
ATOM 710 O O . LEU A 1 84 ? -16.160 -3.943 8.453 1.00 95.44 84 LEU A O 1
ATOM 714 N N . LYS A 1 85 ? -15.559 -5.578 7.041 1.00 95.62 85 LYS A N 1
ATOM 715 C CA . LYS A 1 85 ? -16.547 -5.285 5.999 1.00 95.62 85 LYS A CA 1
ATOM 716 C C . LYS A 1 85 ? -17.970 -5.417 6.531 1.00 95.62 85 LYS A C 1
ATOM 718 O O . LYS A 1 85 ? -18.806 -4.559 6.247 1.00 95.62 85 LYS A O 1
ATOM 723 N N . GLU A 1 86 ? -18.263 -6.445 7.325 1.00 94.62 86 GLU A N 1
ATOM 724 C CA . GLU A 1 86 ? -19.559 -6.571 8.007 1.00 94.62 86 GLU A CA 1
ATOM 725 C C . GLU A 1 86 ? -19.819 -5.398 8.964 1.00 94.62 86 GLU A C 1
ATOM 727 O O . GLU A 1 86 ? -20.917 -4.839 8.953 1.00 94.62 86 GLU A O 1
ATOM 732 N N . LYS A 1 87 ? -18.801 -4.964 9.720 1.00 95.69 87 LYS A N 1
ATOM 733 C CA . LYS A 1 87 ? -18.890 -3.806 10.630 1.00 95.69 87 LYS A CA 1
ATOM 734 C C . LYS A 1 87 ? -19.049 -2.467 9.910 1.00 95.69 87 LYS A C 1
ATOM 736 O O . LYS A 1 87 ? -19.658 -1.537 10.435 1.00 95.69 87 LYS A O 1
ATOM 741 N N . ILE A 1 88 ? -18.526 -2.345 8.696 1.00 95.44 88 ILE A N 1
ATOM 742 C CA . ILE A 1 88 ? -18.762 -1.171 7.847 1.00 95.44 88 ILE A CA 1
ATOM 743 C C . ILE A 1 88 ? -20.208 -1.189 7.341 1.00 95.44 88 ILE A C 1
ATOM 745 O O . ILE A 1 88 ? -20.920 -0.189 7.449 1.00 95.44 88 ILE A O 1
ATOM 749 N N . LYS A 1 89 ? -20.685 -2.345 6.860 1.00 93.62 89 LYS A N 1
ATOM 750 C CA . LYS A 1 89 ? -22.064 -2.516 6.370 1.00 93.62 89 LYS A CA 1
ATOM 751 C C . LYS A 1 89 ? -23.115 -2.246 7.447 1.00 93.62 89 LYS A C 1
ATOM 753 O O . LYS A 1 89 ? -24.109 -1.576 7.167 1.00 93.62 89 LYS A O 1
ATOM 758 N N . ASP A 1 90 ? -22.903 -2.736 8.670 1.00 94.31 90 ASP A N 1
ATOM 759 C CA . ASP A 1 90 ? -23.798 -2.486 9.809 1.00 94.31 90 ASP A CA 1
ATOM 760 C C . ASP A 1 90 ? -23.614 -1.084 10.434 1.00 94.31 90 ASP A C 1
ATOM 762 O O . ASP A 1 90 ? -24.349 -0.707 11.349 1.00 94.31 90 ASP A O 1
ATOM 766 N N . LYS A 1 91 ? -22.685 -0.280 9.891 1.00 93.62 91 LYS A N 1
ATOM 767 C CA . LYS A 1 91 ? -22.345 1.081 10.323 1.00 93.62 91 LYS A CA 1
ATOM 768 C C . LYS A 1 91 ? -21.812 1.158 11.753 1.00 93.62 91 LYS A C 1
ATOM 770 O O . LYS A 1 91 ? -21.875 2.237 12.342 1.00 93.62 91 LYS A O 1
ATOM 775 N N . SER A 1 92 ? -21.294 0.068 12.321 1.00 94.50 92 SER A N 1
ATOM 776 C CA . SER A 1 92 ? -20.578 0.079 13.604 1.00 94.50 92 SER A CA 1
ATOM 777 C C . SER A 1 92 ? -19.107 0.483 13.461 1.00 94.50 92 SER A C 1
ATOM 779 O O . SER A 1 92 ? -18.527 0.982 14.424 1.00 94.50 92 SER A O 1
ATOM 781 N N . LEU A 1 93 ? -18.532 0.382 12.262 1.00 95.62 93 LEU A N 1
ATOM 782 C CA . LEU A 1 93 ? -17.198 0.854 11.883 1.00 95.62 93 LEU A CA 1
ATOM 783 C C . LEU A 1 93 ? -17.323 1.933 10.796 1.00 95.62 93 LEU A C 1
ATOM 785 O O . LEU A 1 93 ? -18.091 1.773 9.851 1.00 95.62 93 LEU A O 1
ATOM 789 N N . LEU A 1 94 ? -16.582 3.036 10.924 1.00 94.38 94 LEU A N 1
ATOM 790 C CA . LEU A 1 94 ? -16.519 4.083 9.898 1.00 94.38 94 LEU A CA 1
ATOM 791 C C . LEU A 1 94 ? -15.779 3.606 8.640 1.00 94.38 94 LEU A C 1
ATOM 793 O O . LEU A 1 94 ? -16.167 3.954 7.530 1.00 94.38 94 LEU A O 1
ATOM 797 N N . GLY A 1 95 ? -14.712 2.835 8.831 1.00 95.00 95 GLY A N 1
ATOM 798 C CA . GLY A 1 95 ? -13.882 2.256 7.782 1.00 95.00 95 GLY A CA 1
ATOM 799 C C . GLY A 1 95 ? -12.495 1.898 8.309 1.00 95.00 95 GLY A C 1
ATOM 800 O O . GLY A 1 95 ? -12.191 2.082 9.494 1.00 95.00 95 GLY A O 1
ATOM 801 N N . CYS A 1 96 ? -11.655 1.397 7.411 1.00 96.12 96 CYS A N 1
ATOM 802 C CA . CYS A 1 96 ? -10.256 1.094 7.681 1.00 96.12 96 CYS A CA 1
ATOM 803 C C . CYS A 1 96 ? -9.331 2.222 7.200 1.00 96.12 96 CYS A C 1
ATOM 805 O O . CYS A 1 96 ? -9.660 2.969 6.277 1.00 96.12 96 CYS A O 1
ATOM 807 N N . MET A 1 97 ? -8.144 2.313 7.788 1.00 93.62 97 MET A N 1
ATOM 808 C CA . MET A 1 97 ? -7.054 3.168 7.317 1.00 93.62 97 MET A CA 1
ATOM 809 C C . MET A 1 97 ? -5.708 2.459 7.462 1.00 93.62 97 MET A C 1
ATOM 811 O O . MET A 1 97 ? -5.550 1.575 8.306 1.00 93.62 97 MET A O 1
ATOM 815 N N . ILE A 1 98 ? -4.743 2.865 6.641 1.00 92.19 98 ILE A N 1
ATOM 816 C CA . ILE A 1 98 ? -3.359 2.383 6.706 1.00 92.19 98 ILE A CA 1
ATOM 817 C C . ILE A 1 98 ? -2.508 3.510 7.281 1.00 92.19 98 ILE A C 1
ATOM 819 O O . ILE A 1 98 ? -2.579 4.640 6.802 1.00 92.19 98 ILE A O 1
ATOM 823 N N . TYR A 1 99 ? -1.716 3.205 8.305 1.00 88.81 99 TYR A N 1
ATOM 824 C CA . TYR A 1 99 ? -0.775 4.129 8.924 1.00 88.81 99 TYR A CA 1
ATOM 825 C C . TYR A 1 99 ? 0.597 3.466 8.981 1.00 88.81 99 TYR A C 1
ATOM 827 O O . TYR A 1 99 ? 0.863 2.623 9.837 1.00 88.81 99 TYR A O 1
ATOM 835 N N . SER A 1 100 ? 1.462 3.839 8.041 1.00 86.38 100 SER A N 1
ATOM 836 C CA . SER A 1 100 ? 2.774 3.232 7.854 1.00 86.38 100 SER A CA 1
ATOM 837 C C . SER A 1 100 ? 3.900 4.147 8.327 1.00 86.38 100 SER A C 1
ATOM 839 O O . SER A 1 100 ? 3.850 5.368 8.202 1.00 86.38 100 SER A O 1
ATOM 841 N N . ASN A 1 101 ? 4.966 3.541 8.844 1.00 80.06 101 ASN A N 1
ATOM 842 C CA . ASN A 1 101 ? 6.249 4.216 9.055 1.00 80.06 101 ASN A CA 1
ATOM 843 C C . ASN A 1 101 ? 7.145 4.199 7.807 1.00 80.06 101 ASN A C 1
ATOM 845 O O . ASN A 1 101 ? 8.254 4.733 7.844 1.00 80.06 101 ASN A O 1
ATOM 849 N N . ASN A 1 102 ? 6.696 3.565 6.725 1.00 75.75 102 ASN A N 1
ATOM 850 C CA . ASN A 1 102 ? 7.366 3.576 5.437 1.00 75.75 102 ASN A CA 1
ATOM 851 C C . ASN A 1 102 ? 6.988 4.856 4.673 1.00 75.75 102 ASN A C 1
ATOM 853 O O . ASN A 1 102 ? 5.854 5.324 4.753 1.00 75.75 102 ASN A O 1
ATOM 857 N N . GLY A 1 103 ? 7.952 5.430 3.954 1.00 67.50 103 GLY A N 1
ATOM 858 C CA . GLY A 1 103 ? 7.746 6.607 3.107 1.00 67.50 103 GLY A CA 1
ATOM 859 C C . GLY A 1 103 ? 7.381 6.272 1.660 1.00 67.50 103 GLY A C 1
ATOM 860 O O . GLY A 1 103 ? 7.306 7.185 0.845 1.00 67.50 103 GLY A O 1
ATOM 861 N N . ASN A 1 104 ? 7.217 4.989 1.308 1.00 77.62 104 ASN A N 1
ATOM 862 C CA . ASN A 1 104 ? 6.760 4.614 -0.026 1.00 77.62 104 ASN A CA 1
ATOM 863 C C . ASN A 1 104 ? 5.228 4.513 -0.084 1.00 77.62 104 ASN A C 1
ATOM 865 O O . ASN A 1 104 ? 4.649 3.477 0.249 1.00 77.62 104 ASN A O 1
ATOM 869 N N . PHE A 1 105 ? 4.603 5.579 -0.581 1.00 80.00 105 PHE A N 1
ATOM 870 C CA . PHE A 1 105 ? 3.160 5.691 -0.767 1.00 80.00 105 PHE A CA 1
ATOM 871 C C . PHE A 1 105 ? 2.566 4.665 -1.746 1.00 80.00 105 PHE A C 1
ATOM 873 O O . PHE A 1 105 ? 1.468 4.166 -1.500 1.00 80.00 105 PHE A O 1
ATOM 880 N N . TYR A 1 106 ? 3.302 4.272 -2.792 1.00 87.00 106 TYR A N 1
ATOM 881 C CA . TYR A 1 106 ? 2.846 3.260 -3.751 1.00 87.00 106 TYR A CA 1
ATOM 882 C C . TYR A 1 106 ? 2.452 1.956 -3.053 1.00 87.00 106 TYR A C 1
ATOM 884 O O . TYR A 1 106 ? 1.416 1.369 -3.356 1.00 87.00 106 TYR A O 1
ATOM 892 N N . ASN A 1 107 ? 3.235 1.516 -2.064 1.00 88.25 107 ASN A N 1
ATOM 893 C CA . ASN A 1 107 ? 2.927 0.280 -1.346 1.00 88.25 107 ASN A CA 1
ATOM 894 C C . ASN A 1 107 ? 1.625 0.395 -0.535 1.00 88.25 107 ASN A C 1
ATOM 896 O O . ASN A 1 107 ? 0.908 -0.596 -0.410 1.00 88.25 107 ASN A O 1
ATOM 900 N N . LEU A 1 108 ? 1.316 1.581 0.008 1.00 88.88 108 LEU A N 1
ATOM 901 C CA . LEU A 1 108 ? 0.077 1.821 0.751 1.00 88.88 108 LEU A CA 1
ATOM 902 C C . LEU A 1 108 ? -1.126 1.738 -0.193 1.00 88.88 108 LEU A C 1
ATOM 904 O O . LEU A 1 108 ? -2.082 1.021 0.103 1.00 88.88 108 LEU A O 1
ATOM 908 N N . GLU A 1 109 ? -1.064 2.421 -1.338 1.00 87.62 109 GLU A N 1
ATOM 909 C CA . GLU A 1 109 ? -2.150 2.376 -2.316 1.00 87.62 109 GLU A CA 1
ATOM 910 C C . GLU A 1 109 ? -2.328 0.982 -2.923 1.00 87.62 109 GLU A C 1
ATOM 912 O O . GLU A 1 109 ? -3.452 0.485 -2.993 1.00 87.62 109 GLU A O 1
ATOM 917 N N . PHE A 1 110 ? -1.230 0.322 -3.305 1.00 90.12 110 PHE A N 1
ATOM 918 C CA . PHE A 1 110 ? -1.265 -1.045 -3.817 1.00 90.12 110 PHE A CA 1
ATOM 919 C C . PHE A 1 110 ? -1.912 -1.992 -2.803 1.00 90.12 110 PHE A C 1
ATOM 921 O O . PHE A 1 110 ? -2.776 -2.788 -3.167 1.00 90.12 110 PHE A O 1
ATOM 928 N N . ALA A 1 111 ? -1.532 -1.905 -1.523 1.00 90.81 111 ALA A N 1
ATOM 929 C CA . ALA A 1 111 ? -2.136 -2.709 -0.466 1.00 90.81 111 ALA A CA 1
ATOM 930 C C . ALA A 1 111 ? -3.638 -2.431 -0.332 1.00 90.81 111 ALA A C 1
ATOM 932 O O . ALA A 1 111 ? -4.427 -3.373 -0.242 1.00 90.81 111 ALA A O 1
ATOM 933 N N . GLY A 1 112 ? -4.035 -1.156 -0.373 1.00 90.94 112 GLY A N 1
ATOM 934 C CA . GLY A 1 112 ? -5.433 -0.739 -0.368 1.00 90.94 112 GLY A CA 1
ATOM 935 C C . GLY A 1 112 ? -6.229 -1.372 -1.509 1.00 90.94 112 GLY A C 1
ATOM 936 O O . GLY A 1 112 ? -7.185 -2.111 -1.262 1.00 90.94 112 GLY A O 1
ATOM 937 N N . ARG A 1 113 ? -5.779 -1.170 -2.754 1.00 88.88 113 ARG A N 1
ATOM 938 C CA . ARG A 1 113 ? -6.397 -1.742 -3.961 1.00 88.88 113 ARG A CA 1
ATOM 939 C C . ARG A 1 113 ? -6.431 -3.268 -3.929 1.00 88.88 113 ARG A C 1
ATOM 941 O O . ARG A 1 113 ? -7.429 -3.873 -4.311 1.00 88.88 113 ARG A O 1
ATOM 948 N N . ALA A 1 114 ? -5.366 -3.908 -3.450 1.00 89.81 114 ALA A N 1
ATOM 949 C CA . ALA A 1 114 ? -5.291 -5.360 -3.342 1.00 89.81 114 ALA A CA 1
ATOM 950 C C . ALA A 1 114 ? -6.326 -5.921 -2.355 1.00 89.81 114 ALA A C 1
ATOM 952 O O . ALA A 1 114 ? -6.982 -6.916 -2.661 1.00 89.81 114 ALA A O 1
ATOM 953 N N . ILE A 1 115 ? -6.504 -5.278 -1.197 1.00 91.62 115 ILE A N 1
ATOM 954 C CA . ILE A 1 115 ? -7.530 -5.657 -0.217 1.00 91.62 115 ILE A CA 1
ATOM 955 C C . ILE A 1 115 ? -8.938 -5.399 -0.765 1.00 91.62 115 ILE A C 1
ATOM 957 O O . ILE A 1 115 ? -9.793 -6.275 -0.665 1.00 91.62 115 ILE A O 1
ATOM 961 N N . GLU A 1 116 ? -9.190 -4.247 -1.386 1.00 90.56 116 GLU A N 1
ATOM 962 C CA . GLU A 1 116 ? -10.497 -3.940 -1.987 1.00 90.56 116 GLU A CA 1
ATOM 963 C C . GLU A 1 116 ? -10.846 -4.896 -3.135 1.00 90.56 116 GLU A C 1
ATOM 965 O O . GLU A 1 116 ? -11.989 -5.345 -3.240 1.00 90.56 116 GLU A O 1
ATOM 970 N N . GLY A 1 117 ? -9.850 -5.293 -3.932 1.00 87.38 117 GLY A N 1
ATOM 971 C CA . GLY A 1 117 ? -9.976 -6.325 -4.957 1.00 87.38 117 GLY A CA 1
ATOM 972 C C . GLY A 1 117 ? -10.277 -7.707 -4.375 1.00 87.38 117 GLY A C 1
ATOM 973 O O . GLY A 1 117 ? -11.193 -8.374 -4.848 1.00 87.38 117 GLY A O 1
ATOM 974 N N . LEU A 1 118 ? -9.569 -8.124 -3.317 1.00 86.94 118 LEU A N 1
ATOM 975 C CA . LEU A 1 118 ? -9.863 -9.377 -2.603 1.00 86.94 118 LEU A CA 1
ATOM 976 C C . LEU A 1 118 ? -11.271 -9.393 -2.007 1.00 86.94 118 LEU A C 1
ATOM 978 O O . LEU A 1 118 ? -11.897 -10.448 -1.935 1.00 86.94 118 LEU A O 1
ATOM 982 N N . MET A 1 119 ? -11.741 -8.235 -1.552 1.00 89.88 119 MET A N 1
ATOM 983 C CA . MET A 1 119 ? -13.039 -8.084 -0.913 1.00 89.88 119 MET A CA 1
ATOM 984 C C . MET A 1 119 ? -14.162 -7.769 -1.886 1.00 89.88 119 MET A C 1
ATOM 986 O O . MET A 1 119 ? -15.304 -7.678 -1.435 1.00 89.88 119 MET A O 1
ATOM 990 N N . GLU A 1 120 ? -13.876 -7.589 -3.176 1.00 89.56 120 GLU A N 1
ATOM 991 C CA . GLU A 1 120 ? -14.845 -7.145 -4.183 1.00 89.56 120 GLU A CA 1
ATOM 992 C C . GLU A 1 120 ? -15.657 -5.934 -3.674 1.00 89.56 120 GLU A C 1
ATOM 994 O O . GLU A 1 120 ? -16.891 -5.941 -3.650 1.00 89.56 120 GLU A O 1
ATOM 999 N N . SER A 1 121 ? -14.963 -4.934 -3.113 1.00 88.19 121 SER A N 1
ATOM 1000 C CA . SER A 1 121 ? -15.584 -3.814 -2.394 1.00 88.19 121 SER A CA 1
ATOM 1001 C C . SER A 1 121 ? -14.664 -2.599 -2.337 1.00 88.19 121 SER A C 1
ATOM 1003 O O . SER A 1 121 ? -13.596 -2.681 -1.743 1.00 88.19 121 SER A O 1
ATOM 1005 N N . ASP A 1 122 ? -15.126 -1.452 -2.838 1.00 85.94 122 ASP A N 1
ATOM 1006 C CA . ASP A 1 122 ? -14.394 -0.174 -2.865 1.00 85.94 122 ASP A CA 1
ATOM 1007 C C . ASP A 1 122 ? -14.654 0.719 -1.632 1.00 85.94 122 ASP A C 1
ATOM 1009 O O . ASP A 1 122 ? -14.259 1.885 -1.598 1.00 85.94 122 ASP A O 1
ATOM 1013 N N . ASP A 1 123 ? -15.361 0.201 -0.626 1.00 87.81 123 ASP A N 1
ATOM 1014 C CA . ASP A 1 123 ? -15.778 0.929 0.583 1.00 87.81 123 ASP A CA 1
ATOM 1015 C C . ASP A 1 123 ? -15.107 0.411 1.870 1.00 87.81 123 ASP A C 1
ATOM 1017 O O . ASP A 1 123 ? -15.583 0.667 2.975 1.00 87.81 123 ASP A O 1
ATOM 1021 N N . ILE A 1 124 ? -14.000 -0.333 1.755 1.00 93.12 124 ILE A N 1
ATOM 1022 C CA . ILE A 1 124 ? -13.272 -0.842 2.930 1.00 93.12 124 ILE A CA 1
ATOM 1023 C C . ILE A 1 124 ? -12.490 0.286 3.603 1.00 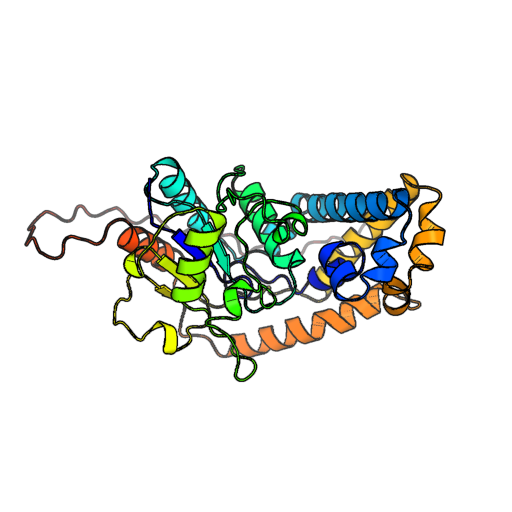93.12 124 ILE A C 1
ATOM 1025 O O . ILE A 1 124 ? -12.566 0.470 4.822 1.00 93.12 124 ILE A O 1
ATOM 1029 N N . PHE A 1 125 ? -11.745 1.061 2.813 1.00 93.50 125 PHE A N 1
ATOM 1030 C CA . PHE A 1 125 ? -10.933 2.155 3.335 1.00 93.50 125 PHE A CA 1
ATOM 1031 C C . PHE A 1 125 ? -11.696 3.477 3.351 1.00 93.50 125 PHE A C 1
ATOM 1033 O O . PHE A 1 125 ? -12.432 3.810 2.415 1.00 93.50 125 PHE A O 1
ATOM 1040 N N . ILE A 1 126 ? -11.484 4.245 4.423 1.00 90.38 126 ILE A N 1
ATOM 1041 C CA . ILE A 1 126 ? -12.135 5.533 4.671 1.00 90.38 126 ILE A CA 1
ATOM 1042 C C . ILE A 1 126 ? -11.867 6.480 3.494 1.00 90.38 126 ILE A C 1
ATOM 1044 O O . ILE A 1 126 ? -10.719 6.814 3.205 1.00 90.38 126 ILE A O 1
ATOM 1048 N N . LYS A 1 127 ? -12.940 6.950 2.848 1.00 86.94 127 LYS A N 1
ATOM 1049 C CA . LYS A 1 127 ? -12.884 7.963 1.786 1.00 86.94 127 LYS A CA 1
ATOM 1050 C C . LYS A 1 127 ? -12.841 9.375 2.399 1.00 86.94 127 LYS A C 1
ATOM 1052 O O . LYS A 1 127 ? -13.732 9.745 3.164 1.00 86.94 127 LYS A O 1
ATOM 1057 N N . ALA A 1 128 ? -11.827 10.173 2.068 1.00 77.69 128 ALA A N 1
ATOM 1058 C CA . ALA A 1 128 ? -11.680 11.561 2.507 1.00 77.69 128 ALA A CA 1
ATOM 1059 C C . ALA A 1 128 ? -12.767 12.469 1.896 1.00 77.69 128 ALA A C 1
ATOM 1061 O O . ALA A 1 128 ? -13.048 12.393 0.700 1.00 77.69 128 ALA A O 1
ATOM 1062 N N . LYS A 1 129 ? -13.382 13.346 2.708 1.00 73.75 129 LYS A N 1
ATOM 1063 C CA . LYS A 1 129 ? -14.476 14.242 2.275 1.00 73.75 129 LYS A CA 1
ATOM 1064 C C . LYS A 1 129 ? -14.001 15.575 1.708 1.00 73.75 129 LYS A C 1
ATOM 1066 O O . LYS A 1 129 ? -14.691 16.158 0.878 1.00 73.75 129 LYS A O 1
ATOM 1071 N N . LYS A 1 130 ? -12.880 16.107 2.198 1.00 59.88 130 LYS A N 1
ATOM 1072 C CA . LYS A 1 130 ? -12.371 17.401 1.730 1.00 59.88 130 LYS A CA 1
ATOM 1073 C C . LYS A 1 130 ? -11.545 17.226 0.464 1.00 59.88 130 LYS A C 1
ATOM 1075 O O . LYS A 1 130 ? -10.606 16.434 0.449 1.00 59.88 130 LYS A O 1
ATOM 1080 N N . ASP A 1 131 ? -11.835 18.055 -0.539 1.00 50.00 131 ASP A N 1
ATOM 1081 C CA . ASP A 1 131 ? -10.867 18.419 -1.572 1.00 50.00 131 ASP A CA 1
ATOM 1082 C C . ASP A 1 131 ? -9.721 19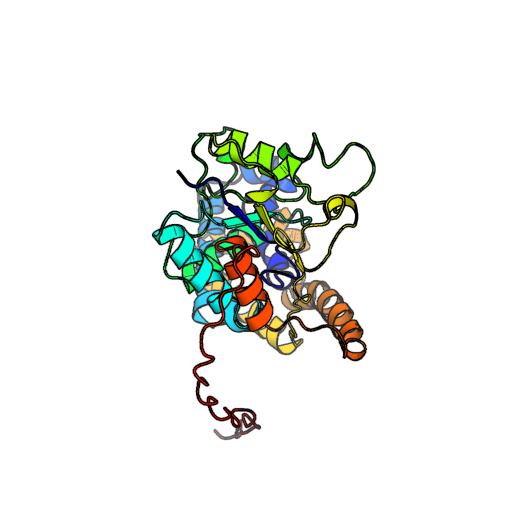.153 -0.886 1.00 50.00 131 ASP A C 1
ATOM 1084 O O . ASP A 1 131 ? -9.758 20.361 -0.652 1.00 50.00 131 ASP A O 1
ATOM 1088 N N . ASN A 1 132 ? -8.709 18.406 -0.472 1.00 45.69 132 ASN A N 1
ATOM 1089 C CA . ASN A 1 132 ? -7.496 19.017 0.017 1.00 45.69 132 ASN A CA 1
ATOM 1090 C C . ASN A 1 132 ? -6.586 19.218 -1.196 1.00 45.69 132 ASN A C 1
ATOM 1092 O O . ASN A 1 132 ? -6.282 18.266 -1.906 1.00 45.69 132 ASN A O 1
ATOM 1096 N N . LYS A 1 133 ? -6.110 20.444 -1.435 1.00 43.28 133 LYS A N 1
ATOM 1097 C CA . LYS A 1 133 ? -5.084 20.690 -2.464 1.00 43.28 133 LYS A CA 1
ATOM 1098 C C . LYS A 1 133 ? -3.800 19.884 -2.203 1.00 43.28 133 LYS A C 1
ATOM 1100 O O . LYS A 1 133 ? -3.034 19.682 -3.135 1.00 43.28 133 LYS A O 1
ATOM 1105 N N . LEU A 1 134 ? -3.593 19.402 -0.972 1.00 42.06 134 LEU A N 1
ATOM 1106 C CA . LEU A 1 134 ? -2.551 18.430 -0.624 1.00 42.06 134 LEU A CA 1
ATOM 1107 C C . LEU A 1 134 ? -2.957 16.973 -0.925 1.00 42.06 134 LEU A C 1
ATOM 1109 O O . LEU A 1 134 ? -2.079 16.172 -1.208 1.00 42.06 134 LEU A O 1
ATOM 1113 N N . LEU A 1 135 ? -4.259 16.644 -0.921 1.00 43.12 135 LEU A N 1
ATOM 1114 C CA . LEU A 1 135 ? -4.792 15.345 -1.368 1.00 43.12 135 LEU A CA 1
ATOM 1115 C C . LEU A 1 135 ? -4.934 15.250 -2.899 1.00 43.12 135 LEU A C 1
ATOM 1117 O O . LEU A 1 135 ? -5.042 14.152 -3.426 1.00 43.12 135 LEU A O 1
ATOM 1121 N N . ASN A 1 136 ? -4.866 16.372 -3.629 1.00 35.78 136 ASN A N 1
ATOM 1122 C CA . ASN A 1 136 ? -4.739 16.399 -5.099 1.00 35.78 136 ASN A CA 1
ATOM 1123 C C . ASN A 1 136 ? -3.404 15.812 -5.607 1.00 35.78 136 ASN A C 1
ATOM 1125 O O . ASN A 1 136 ? -3.108 15.888 -6.797 1.00 35.78 136 ASN A O 1
ATOM 1129 N N . ILE A 1 137 ? -2.591 15.260 -4.706 1.00 44.22 137 ILE A N 1
ATOM 1130 C CA . ILE A 1 137 ? -1.380 14.504 -4.999 1.00 44.22 137 ILE A CA 1
ATOM 1131 C C . ILE A 1 137 ? -1.608 13.009 -4.718 1.00 44.22 137 ILE A C 1
ATOM 1133 O O . ILE A 1 137 ? -0.624 12.304 -4.623 1.00 44.22 137 ILE A O 1
ATOM 1137 N N . TYR A 1 138 ? -2.838 12.502 -4.566 1.00 49.41 138 TYR A N 1
ATOM 1138 C CA . TYR A 1 138 ? -3.091 11.072 -4.320 1.00 49.41 138 TYR A CA 1
ATOM 1139 C C . TYR A 1 138 ? -4.191 10.546 -5.247 1.00 49.41 138 TYR A C 1
ATOM 1141 O O . TYR A 1 138 ? -5.206 11.215 -5.462 1.00 49.41 138 TYR A O 1
ATOM 1149 N N . LYS A 1 139 ? -3.957 9.376 -5.850 1.00 51.38 139 LYS A N 1
ATOM 1150 C CA . LYS A 1 139 ? -4.722 8.844 -6.991 1.00 51.38 139 LYS A CA 1
ATOM 1151 C C . LYS A 1 139 ? -6.136 8.418 -6.582 1.00 51.38 139 LYS A C 1
ATOM 1153 O O . LYS A 1 139 ? -7.078 8.558 -7.363 1.00 51.38 139 LYS A O 1
ATOM 1158 N N . GLU A 1 140 ? -6.308 8.004 -5.326 1.00 57.47 140 GLU A N 1
ATOM 1159 C CA . GLU A 1 140 ? -7.602 7.726 -4.703 1.00 57.47 140 GLU A CA 1
ATOM 1160 C C . GLU A 1 140 ? -7.759 8.519 -3.396 1.00 57.47 140 GLU A C 1
ATOM 1162 O O . GLU A 1 140 ? -6.837 8.608 -2.590 1.00 57.47 140 GLU A O 1
ATOM 1167 N N . LYS A 1 141 ? -8.946 9.095 -3.141 1.00 69.31 141 LYS A N 1
ATOM 1168 C CA . LYS A 1 141 ? -9.250 9.850 -1.904 1.00 69.31 141 LYS A CA 1
ATOM 1169 C C . LYS A 1 141 ? -9.393 8.917 -0.689 1.00 69.31 141 LYS A C 1
ATOM 1171 O O . LYS A 1 141 ? -10.403 8.989 0.006 1.00 69.31 141 LYS A O 1
ATOM 1176 N N . LYS A 1 142 ? -8.454 8.004 -0.447 1.00 81.88 142 LYS A N 1
ATOM 1177 C CA . LYS A 1 142 ? -8.445 7.086 0.700 1.00 81.88 142 LYS A CA 1
ATOM 1178 C C . LYS A 1 142 ? -7.550 7.634 1.802 1.00 81.88 142 LYS A C 1
ATOM 1180 O O . LYS A 1 142 ? -6.546 8.285 1.534 1.00 81.88 142 LYS A O 1
ATOM 1185 N N . LEU A 1 143 ? -7.930 7.399 3.054 1.00 84.62 143 LEU A N 1
ATOM 1186 C CA . LEU A 1 143 ? -7.153 7.857 4.198 1.00 84.62 143 LEU A CA 1
ATOM 1187 C C . LEU A 1 143 ? -5.989 6.893 4.475 1.00 84.62 143 LEU A C 1
ATOM 1189 O O . LEU A 1 143 ? -6.107 5.972 5.285 1.00 84.62 143 LEU A O 1
ATOM 1193 N N . PHE A 1 144 ? -4.874 7.120 3.788 1.00 89.00 144 PHE A N 1
ATOM 1194 C CA . PHE A 1 144 ? -3.593 6.454 4.011 1.00 89.00 144 PHE A CA 1
ATOM 1195 C C . PHE A 1 144 ? -2.582 7.473 4.534 1.00 89.00 144 PHE A C 1
ATOM 1197 O O . PHE A 1 144 ? -2.474 8.563 3.983 1.00 89.00 144 PHE A O 1
ATOM 1204 N N . ILE A 1 145 ? -1.868 7.126 5.604 1.00 85.88 145 ILE A N 1
ATOM 1205 C CA . ILE A 1 145 ? -0.883 7.990 6.262 1.00 85.88 145 ILE A CA 1
ATOM 1206 C C . ILE A 1 145 ? 0.478 7.299 6.168 1.00 85.88 145 ILE A C 1
ATOM 1208 O O . ILE A 1 145 ? 0.657 6.207 6.712 1.00 85.88 145 ILE A O 1
ATOM 1212 N N . ASP A 1 146 ? 1.438 7.919 5.488 1.00 84.75 146 ASP A N 1
ATOM 1213 C CA . ASP A 1 146 ? 2.813 7.423 5.347 1.00 84.75 146 ASP A CA 1
ATOM 1214 C C . ASP A 1 146 ? 3.778 8.174 6.288 1.00 84.75 146 ASP A C 1
ATOM 1216 O O . ASP A 1 146 ? 3.357 8.954 7.140 1.00 84.75 146 ASP A O 1
ATOM 1220 N N . TYR A 1 147 ? 5.088 7.938 6.178 1.00 78.25 147 TYR A N 1
ATOM 1221 C CA . TYR A 1 147 ? 6.106 8.697 6.925 1.00 78.25 147 TYR A CA 1
ATOM 1222 C C . TYR A 1 147 ? 6.148 10.196 6.611 1.00 78.25 147 TYR A C 1
ATOM 1224 O O . TYR A 1 147 ? 6.474 10.987 7.495 1.00 78.25 147 TYR A O 1
ATOM 1232 N N . ASN A 1 148 ? 5.833 10.587 5.380 1.00 76.69 148 ASN A N 1
ATOM 1233 C CA . ASN A 1 148 ? 5.998 11.958 4.910 1.00 76.69 148 ASN A CA 1
ATOM 1234 C C . ASN A 1 148 ? 4.736 12.819 5.081 1.00 76.69 148 ASN A C 1
ATOM 1236 O O . ASN A 1 148 ? 4.769 14.012 4.763 1.00 76.69 148 ASN A O 1
ATOM 1240 N N . ASP A 1 149 ? 3.627 12.247 5.555 1.00 78.69 149 ASP A N 1
ATOM 1241 C CA . ASP A 1 149 ? 2.382 12.983 5.740 1.00 78.69 149 ASP A CA 1
ATOM 1242 C C . ASP A 1 149 ? 2.526 14.071 6.818 1.00 78.69 149 ASP A C 1
ATOM 1244 O O . ASP A 1 149 ? 2.795 13.801 7.990 1.00 78.69 149 ASP A O 1
ATOM 1248 N N . LYS A 1 150 ? 2.257 15.322 6.428 1.00 78.12 150 LYS A N 1
ATOM 1249 C CA . LYS A 1 150 ? 2.329 16.509 7.296 1.00 78.12 150 LYS A CA 1
ATOM 1250 C C . LYS A 1 150 ? 1.439 16.423 8.529 1.00 78.12 150 LYS A C 1
ATOM 1252 O O . LYS A 1 150 ? 1.643 17.154 9.501 1.00 78.12 150 LYS A O 1
ATOM 1257 N N . ILE A 1 151 ? 0.414 15.571 8.518 1.00 78.94 151 ILE A N 1
ATOM 1258 C CA . ILE A 1 151 ? -0.438 15.398 9.689 1.00 78.94 151 ILE A CA 1
ATOM 1259 C C . ILE A 1 151 ? 0.349 14.897 10.902 1.00 78.94 151 ILE A C 1
ATOM 1261 O O . ILE A 1 151 ? 0.015 15.264 12.035 1.00 78.94 151 ILE A O 1
ATOM 1265 N N . ARG A 1 152 ? 1.434 14.159 10.635 1.00 78.75 152 ARG A N 1
ATOM 1266 C CA . ARG A 1 152 ? 2.388 13.619 11.603 1.00 78.75 152 ARG A CA 1
ATOM 1267 C C . ARG A 1 152 ? 3.274 14.689 12.227 1.00 78.75 152 ARG A C 1
ATOM 1269 O O . ARG A 1 152 ? 3.627 14.550 13.392 1.00 78.75 152 ARG A O 1
ATOM 1276 N N . ASP A 1 153 ? 3.559 15.791 11.530 1.00 72.62 153 ASP A N 1
ATOM 1277 C CA . ASP A 1 153 ? 4.513 16.830 11.964 1.00 72.62 153 ASP A CA 1
ATOM 1278 C C . ASP A 1 153 ? 4.218 17.398 13.363 1.00 72.62 153 ASP A C 1
ATOM 1280 O O . ASP A 1 153 ? 5.108 17.872 14.058 1.00 72.62 153 ASP A O 1
ATOM 1284 N N . THR A 1 154 ? 2.956 17.379 13.802 1.00 66.50 154 THR A N 1
ATOM 1285 C CA . THR A 1 154 ? 2.556 17.943 15.105 1.00 66.50 154 THR A CA 1
ATOM 1286 C C . THR A 1 154 ? 2.828 17.008 16.284 1.00 66.50 154 THR A C 1
ATOM 1288 O O . THR A 1 154 ? 3.034 17.484 17.400 1.00 66.50 154 THR A O 1
ATOM 1291 N N . TYR A 1 155 ? 2.790 15.695 16.065 1.00 66.69 155 TYR A N 1
ATOM 1292 C CA . TYR A 1 155 ? 2.809 14.701 17.145 1.00 66.69 155 TYR A CA 1
ATOM 1293 C C . TYR A 1 155 ? 3.972 13.723 17.036 1.00 66.69 155 TYR A C 1
ATOM 1295 O O . TYR A 1 155 ? 4.448 13.242 18.061 1.00 66.69 155 TYR A O 1
ATOM 1303 N N . ASP A 1 156 ? 4.458 13.488 15.821 1.00 60.69 156 ASP A N 1
ATOM 1304 C CA . ASP A 1 156 ? 5.460 12.475 15.544 1.00 60.69 156 ASP A CA 1
ATOM 1305 C C . ASP A 1 156 ? 6.882 13.078 15.454 1.00 60.69 156 ASP A C 1
ATOM 1307 O O . ASP A 1 156 ? 7.839 12.329 15.642 1.00 60.69 156 ASP A O 1
ATOM 1311 N N . ILE A 1 157 ? 7.088 14.394 15.201 1.00 54.16 157 ILE A N 1
ATOM 1312 C CA . ILE A 1 157 ? 8.450 14.973 15.025 1.00 54.16 157 ILE A CA 1
ATOM 1313 C C . ILE A 1 157 ? 8.557 16.461 15.461 1.00 54.16 157 ILE A C 1
ATOM 1315 O O . ILE A 1 157 ? 7.875 17.317 14.912 1.00 54.16 157 ILE A O 1
ATOM 1319 N N . PRO A 1 158 ? 9.465 16.818 16.406 1.00 47.72 158 PRO A N 1
ATOM 1320 C CA . PRO A 1 158 ? 10.731 17.450 15.980 1.00 47.72 158 PRO A CA 1
ATOM 1321 C C . PRO A 1 158 ? 12.013 16.711 16.397 1.00 47.72 158 PRO A C 1
ATOM 1323 O O . PRO A 1 158 ? 13.106 17.216 16.149 1.00 47.72 158 PRO A O 1
ATOM 1326 N N . LYS A 1 159 ? 11.948 15.539 17.045 1.00 40.25 159 LYS A N 1
ATOM 1327 C CA . LYS A 1 159 ? 13.156 14.850 17.535 1.00 40.25 159 LYS A CA 1
ATOM 1328 C C . LYS A 1 159 ? 13.240 13.405 17.040 1.00 40.25 159 LYS A C 1
ATOM 1330 O O . LYS A 1 159 ? 12.557 12.520 17.528 1.00 40.25 159 LYS A O 1
ATOM 1335 N N . THR A 1 160 ? 14.139 13.215 16.070 1.00 41.84 160 THR A N 1
ATOM 1336 C CA . THR A 1 160 ? 14.803 11.957 15.683 1.00 41.84 160 THR A CA 1
ATOM 1337 C C . THR A 1 160 ? 13.912 10.782 15.281 1.00 41.84 160 THR A C 1
ATOM 1339 O O . THR A 1 160 ? 13.580 9.968 16.130 1.00 41.84 160 THR A O 1
ATOM 1342 N N . ARG A 1 161 ? 13.689 10.591 13.968 1.00 47.75 161 ARG A N 1
ATOM 1343 C CA . ARG A 1 161 ? 13.466 9.263 13.342 1.00 47.75 161 ARG A CA 1
ATOM 1344 C C . ARG A 1 161 ? 12.415 8.369 14.032 1.00 47.75 161 ARG A C 1
ATOM 1346 O O . ARG A 1 161 ? 12.517 7.142 13.960 1.00 47.75 161 ARG A O 1
ATOM 1353 N N . ALA A 1 162 ? 11.461 8.956 14.748 1.00 51.44 162 ALA A N 1
ATOM 1354 C CA . ALA A 1 162 ? 10.598 8.212 15.640 1.00 51.44 162 ALA A CA 1
ATOM 1355 C C . ALA A 1 162 ? 9.597 7.429 14.791 1.00 51.44 162 ALA A C 1
ATOM 1357 O O . ALA A 1 162 ? 8.745 8.002 14.122 1.00 51.44 162 ALA A O 1
ATOM 1358 N N . ARG A 1 163 ? 9.706 6.098 14.827 1.00 58.56 163 ARG A N 1
ATOM 1359 C CA . ARG A 1 163 ? 8.761 5.143 14.222 1.00 58.56 163 ARG A CA 1
ATOM 1360 C C . ARG A 1 163 ? 7.402 5.132 14.944 1.00 58.56 163 ARG A C 1
ATOM 1362 O O . ARG A 1 163 ? 6.676 4.151 14.893 1.00 58.56 163 ARG A O 1
ATOM 1369 N N . ILE A 1 164 ? 7.069 6.177 15.692 1.00 67.44 164 ILE A N 1
ATOM 1370 C CA . ILE A 1 164 ? 5.975 6.125 16.652 1.00 67.44 164 ILE A CA 1
ATOM 1371 C C . ILE A 1 164 ? 4.689 6.523 15.941 1.00 67.44 164 ILE A C 1
ATOM 1373 O O . ILE A 1 164 ? 4.577 7.622 15.403 1.00 67.44 164 ILE A O 1
ATOM 1377 N N . LYS A 1 165 ? 3.720 5.610 15.957 1.00 78.25 165 LYS A N 1
ATOM 1378 C CA . LYS A 1 165 ? 2.345 5.867 15.537 1.00 78.25 165 LYS A CA 1
ATOM 1379 C C . LYS A 1 165 ? 1.535 6.295 16.739 1.00 78.25 165 LYS A C 1
ATOM 1381 O O . LYS A 1 165 ? 1.577 5.627 17.769 1.00 78.25 165 LYS A O 1
ATOM 1386 N N . THR A 1 166 ? 0.796 7.394 16.625 1.00 79.06 166 THR A N 1
ATOM 1387 C CA . THR A 1 166 ? 0.077 7.956 17.774 1.00 79.06 166 THR A CA 1
ATOM 1388 C C . THR A 1 166 ? -1.433 8.021 17.557 1.00 79.06 166 THR A C 1
ATOM 1390 O O . THR A 1 166 ? -1.924 8.279 16.457 1.00 79.06 166 THR A O 1
ATOM 1393 N N . VAL A 1 167 ? -2.187 7.846 18.650 1.00 84.06 167 VAL A N 1
ATOM 1394 C CA . VAL A 1 167 ? -3.641 8.093 18.707 1.00 84.06 167 VAL A CA 1
ATOM 1395 C C . VAL A 1 167 ? -3.970 9.512 18.233 1.00 84.06 167 VAL A C 1
ATOM 1397 O O . VAL A 1 167 ? -4.891 9.706 17.444 1.00 84.06 167 VAL A O 1
ATOM 1400 N N . LYS A 1 168 ? -3.177 10.504 18.661 1.00 84.19 168 LYS A N 1
ATOM 1401 C CA . LYS A 1 168 ? -3.385 11.920 18.323 1.00 84.19 168 LYS A CA 1
ATOM 1402 C C . LYS A 1 168 ? -3.297 12.180 16.820 1.00 84.19 168 LYS A C 1
ATOM 1404 O O . LYS A 1 168 ? -4.115 12.935 16.295 1.00 84.19 168 LYS A O 1
ATOM 1409 N N . THR A 1 169 ? -2.359 11.535 16.122 1.00 85.69 169 THR A N 1
ATOM 1410 C CA . THR A 1 169 ? -2.244 11.632 14.661 1.00 85.69 169 THR A CA 1
ATOM 1411 C C . THR A 1 169 ? -3.516 11.135 13.971 1.00 85.69 169 THR A C 1
ATOM 1413 O O . THR A 1 169 ? -4.038 11.820 13.094 1.00 85.69 169 THR A O 1
ATOM 1416 N N . ILE A 1 170 ? -4.091 10.014 14.418 1.00 88.69 170 ILE A N 1
ATOM 1417 C CA . ILE A 1 170 ? -5.343 9.485 13.850 1.00 88.69 170 ILE A CA 1
ATOM 1418 C C . ILE A 1 170 ? -6.530 10.389 14.168 1.00 88.69 170 ILE A C 1
ATOM 1420 O O . ILE A 1 170 ? -7.313 10.694 13.272 1.00 88.69 170 ILE A O 1
ATOM 1424 N N . GLN A 1 171 ? -6.659 10.857 15.413 1.00 89.44 171 GLN A N 1
ATOM 1425 C CA . GLN A 1 171 ? -7.722 11.790 15.798 1.00 89.44 171 GLN A CA 1
ATOM 1426 C C . GLN A 1 171 ? -7.693 13.047 14.922 1.00 89.44 171 GLN A C 1
ATOM 1428 O O . GLN A 1 171 ? -8.728 13.467 14.398 1.00 89.44 171 GLN A O 1
ATOM 1433 N N . LYS A 1 172 ? -6.499 13.615 14.705 1.00 88.25 172 LYS A N 1
ATOM 1434 C CA . LYS A 1 172 ? -6.302 14.765 13.820 1.00 88.25 172 LYS A CA 1
ATOM 1435 C C . LYS A 1 172 ? -6.653 14.423 12.372 1.00 88.25 172 LYS A C 1
ATOM 1437 O O . LYS A 1 172 ? -7.383 15.189 11.754 1.00 88.25 172 LYS A O 1
ATOM 1442 N N . ALA A 1 173 ? -6.215 13.275 11.854 1.00 88.44 173 ALA A N 1
ATOM 1443 C CA . ALA A 1 173 ? -6.508 12.838 10.488 1.00 88.44 173 ALA A CA 1
ATOM 1444 C C . ALA A 1 173 ? -8.001 12.650 10.228 1.00 88.44 173 ALA A C 1
ATOM 1446 O O . ALA A 1 173 ? -8.553 13.219 9.285 1.00 88.44 173 ALA A O 1
ATOM 1447 N N . VAL A 1 174 ? -8.692 11.922 11.100 1.00 90.69 174 VAL A N 1
ATOM 1448 C CA . VAL A 1 174 ? -10.133 11.700 10.963 1.00 90.69 174 VAL A CA 1
ATOM 1449 C C . VAL A 1 174 ? -10.899 13.019 11.092 1.00 90.69 174 VAL A C 1
ATOM 1451 O O . VAL A 1 174 ? -11.816 13.279 10.307 1.00 90.69 174 VAL A O 1
ATOM 1454 N N . LYS A 1 175 ? -10.484 13.917 11.994 1.00 90.62 175 LYS A N 1
ATOM 1455 C CA . LYS A 1 175 ? -11.084 15.250 12.089 1.00 90.62 175 LYS A CA 1
ATOM 1456 C C . LYS A 1 175 ? -10.836 16.086 10.834 1.00 90.62 175 LYS A C 1
ATOM 1458 O O . LYS A 1 175 ? -11.774 16.653 10.278 1.00 90.62 175 LYS A O 1
ATOM 1463 N N . GLU A 1 176 ? -9.598 16.173 10.368 1.00 87.19 176 GLU A N 1
ATOM 1464 C CA . GLU A 1 176 ? -9.226 17.054 9.265 1.00 87.19 176 GLU A CA 1
ATOM 1465 C C . GLU A 1 176 ? -9.857 16.612 7.939 1.00 87.19 176 GLU A C 1
ATOM 1467 O O . GLU A 1 176 ? -10.422 17.454 7.227 1.00 87.19 176 GLU A O 1
ATOM 1472 N N . TYR A 1 177 ? -9.821 15.306 7.653 1.00 84.44 177 TYR A N 1
ATOM 1473 C CA . TYR A 1 177 ? -10.213 14.742 6.361 1.00 84.44 177 TYR A CA 1
ATOM 1474 C C . TYR A 1 177 ? -11.666 14.250 6.294 1.00 84.44 177 TYR A C 1
ATOM 1476 O O . TYR A 1 177 ? -12.239 14.238 5.202 1.00 84.44 177 TYR A O 1
ATOM 1484 N N . ILE A 1 178 ? -12.282 13.868 7.423 1.00 87.25 178 ILE A N 1
ATOM 1485 C CA . ILE A 1 178 ? -13.642 13.278 7.475 1.00 87.25 178 ILE A CA 1
ATOM 1486 C C . ILE A 1 178 ? -14.646 14.142 8.254 1.00 87.25 178 ILE A C 1
ATOM 1488 O O . ILE A 1 178 ? -15.862 13.958 8.109 1.00 87.25 178 ILE A O 1
ATOM 1492 N N . ASP A 1 179 ? -14.146 15.106 9.031 1.00 89.50 179 ASP A N 1
ATOM 1493 C CA . ASP A 1 179 ? -14.909 15.964 9.943 1.00 89.50 179 ASP A CA 1
ATOM 1494 C C . ASP A 1 179 ? -15.665 15.186 11.031 1.00 89.50 179 ASP A C 1
ATOM 1496 O O . ASP A 1 179 ? -16.827 15.443 11.341 1.00 89.50 179 ASP A O 1
ATOM 1500 N N . VAL A 1 180 ? -14.987 14.203 11.626 1.00 90.38 180 VAL A N 1
ATOM 1501 C CA . VAL A 1 180 ? -15.502 13.429 12.762 1.00 90.38 180 VAL A CA 1
ATOM 1502 C C . VAL A 1 180 ? -14.522 13.539 13.926 1.00 90.38 180 VAL A C 1
ATOM 1504 O O . VAL A 1 180 ? -13.325 13.341 13.754 1.00 90.38 180 VAL A O 1
ATOM 1507 N N . ASN A 1 181 ? -15.035 13.867 15.113 1.00 93.19 181 ASN A N 1
ATOM 1508 C CA . ASN A 1 181 ? -14.263 13.803 16.355 1.00 93.19 181 ASN A CA 1
ATOM 1509 C C . ASN A 1 181 ? -14.370 12.384 16.928 1.00 93.19 181 ASN A C 1
ATOM 1511 O O . ASN A 1 181 ? -15.491 11.908 17.149 1.00 93.19 181 ASN A O 1
ATOM 1515 N N . ILE A 1 182 ? -13.227 11.747 17.170 1.00 91.25 182 ILE A N 1
ATOM 1516 C CA . ILE A 1 182 ? -13.117 10.385 17.705 1.00 91.25 182 ILE A CA 1
ATOM 1517 C C . ILE A 1 182 ? -12.242 10.383 18.964 1.00 91.25 182 ILE A C 1
ATOM 1519 O O . ILE A 1 182 ? -11.315 11.191 19.079 1.00 91.25 182 ILE A O 1
ATOM 1523 N N . GLU A 1 183 ? -12.515 9.466 19.883 1.00 89.25 183 GLU A N 1
ATOM 1524 C CA . GLU A 1 183 ? -11.736 9.269 21.109 1.00 89.25 183 GLU A CA 1
ATOM 1525 C C . GLU A 1 183 ? -10.759 8.090 20.969 1.00 89.25 183 GLU A C 1
ATOM 1527 O O . GLU A 1 183 ? -10.800 7.342 19.994 1.00 89.25 183 GLU A O 1
ATOM 1532 N N . ALA A 1 184 ? -9.859 7.898 21.938 1.00 85.81 184 ALA A N 1
ATOM 1533 C CA . ALA A 1 184 ? -8.900 6.786 21.903 1.00 85.81 184 ALA A CA 1
ATOM 1534 C C . ALA A 1 184 ? -9.590 5.404 21.867 1.00 85.81 184 ALA A C 1
ATOM 1536 O O . ALA A 1 184 ? -9.138 4.504 21.165 1.00 85.81 184 ALA A O 1
ATOM 1537 N N . GLU A 1 185 ? -10.712 5.257 22.577 1.00 86.81 185 GLU A N 1
ATOM 1538 C CA . GLU A 1 185 ? -11.546 4.043 22.615 1.00 86.81 185 GLU A CA 1
ATOM 1539 C C . GLU A 1 185 ? -12.283 3.742 21.301 1.00 86.81 185 GLU A C 1
ATOM 1541 O O . GLU A 1 185 ? -12.761 2.627 21.096 1.00 86.81 185 GLU A O 1
ATOM 1546 N N . ASP A 1 186 ? -12.353 4.715 20.389 1.00 91.31 186 ASP A N 1
ATOM 1547 C CA . ASP A 1 186 ? -12.912 4.530 19.052 1.00 91.31 186 ASP A CA 1
ATOM 1548 C C . ASP A 1 186 ? -11.883 3.936 18.072 1.00 91.31 186 ASP A C 1
ATOM 1550 O O . ASP A 1 186 ? -12.220 3.625 16.930 1.00 91.31 186 ASP A O 1
ATOM 1554 N N . ILE A 1 187 ? -10.624 3.771 18.473 1.00 90.75 187 ILE A N 1
ATOM 1555 C CA . ILE A 1 187 ? -9.546 3.375 17.570 1.00 90.75 187 ILE A CA 1
ATOM 1556 C C . ILE A 1 187 ? -9.135 1.937 17.868 1.00 90.75 187 ILE A C 1
ATOM 1558 O O . ILE A 1 187 ? -8.737 1.618 18.983 1.00 90.75 187 ILE A O 1
ATOM 1562 N N . LEU A 1 188 ? -9.192 1.080 16.850 1.00 91.81 188 LEU A N 1
ATOM 1563 C CA . LEU A 1 188 ? -8.604 -0.252 16.885 1.00 91.81 188 LEU A CA 1
ATOM 1564 C C . LEU A 1 188 ? -7.320 -0.267 16.062 1.00 91.81 188 LEU A C 1
ATOM 1566 O O . LEU A 1 188 ? -7.374 -0.194 14.838 1.00 91.81 188 LEU A O 1
ATOM 1570 N N . PHE A 1 189 ? -6.178 -0.401 16.718 1.00 88.75 189 PHE A N 1
ATOM 1571 C CA . PHE A 1 189 ? -4.886 -0.554 16.062 1.00 88.75 189 PHE A CA 1
ATOM 1572 C C . PHE A 1 189 ? -4.529 -2.017 15.833 1.00 88.75 189 PHE A C 1
ATOM 1574 O O . PHE A 1 189 ? -4.685 -2.848 16.724 1.00 88.75 189 PHE A O 1
ATOM 1581 N N . LEU A 1 190 ? -3.982 -2.309 1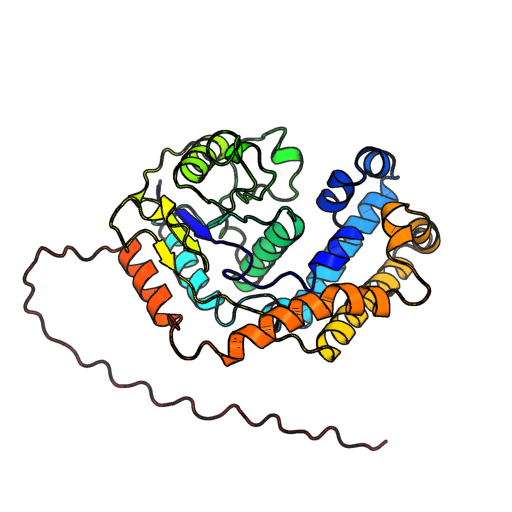4.660 1.00 90.38 190 LEU A N 1
ATOM 1582 C CA . LEU A 1 190 ? -3.357 -3.573 14.311 1.00 90.38 190 LEU A CA 1
ATOM 1583 C C . LEU A 1 190 ? -1.946 -3.268 13.817 1.00 90.38 190 LEU A C 1
ATOM 1585 O O . LEU A 1 190 ? -1.780 -2.567 12.820 1.00 90.38 190 LEU A O 1
ATOM 1589 N N . ASP A 1 191 ? -0.941 -3.753 14.535 1.00 87.31 191 ASP A N 1
ATOM 1590 C CA . ASP A 1 191 ? 0.470 -3.497 14.231 1.00 87.31 191 ASP A CA 1
ATOM 1591 C C . ASP A 1 191 ? 1.323 -4.653 14.795 1.00 87.31 191 ASP A C 1
ATOM 1593 O O . ASP A 1 191 ? 0.967 -5.270 15.807 1.00 87.31 191 ASP A O 1
ATOM 1597 N N . ASP A 1 192 ? 2.398 -5.037 14.109 1.00 81.00 192 ASP A N 1
ATOM 1598 C CA . ASP A 1 192 ? 3.327 -6.076 14.560 1.00 81.00 192 ASP A CA 1
ATOM 1599 C C . ASP A 1 192 ? 4.355 -5.552 15.570 1.00 81.00 192 ASP A C 1
ATOM 1601 O O . ASP A 1 192 ? 4.866 -6.312 16.411 1.00 81.00 192 ASP A O 1
ATOM 1605 N N . GLN A 1 193 ? 4.594 -4.240 15.559 1.00 76.31 193 GLN A N 1
ATOM 1606 C CA . GLN A 1 193 ? 5.479 -3.535 16.473 1.00 76.31 193 GLN A CA 1
ATOM 1607 C C . GLN A 1 193 ? 4.662 -2.628 17.399 1.00 76.31 193 GLN A C 1
ATOM 1609 O O . GLN A 1 193 ? 4.105 -1.607 17.003 1.00 76.31 193 GLN A O 1
ATOM 1614 N N . ILE A 1 194 ? 4.616 -2.974 18.689 1.00 64.62 194 ILE A N 1
ATOM 1615 C CA . ILE A 1 194 ? 4.102 -2.043 19.698 1.00 64.62 194 ILE A CA 1
ATOM 1616 C C . ILE A 1 194 ? 5.221 -1.093 20.101 1.00 64.62 194 ILE A C 1
ATOM 1618 O O . ILE A 1 194 ? 6.228 -1.531 20.659 1.00 64.62 194 ILE A O 1
ATOM 1622 N N . HIS A 1 195 ? 5.004 0.205 19.914 1.00 60.03 195 HIS A N 1
ATOM 1623 C CA . HIS A 1 195 ? 5.763 1.222 20.632 1.00 60.03 195 HIS A CA 1
ATOM 1624 C C . HIS A 1 195 ? 5.153 1.433 22.022 1.00 60.03 195 HIS A C 1
ATOM 1626 O O . HIS A 1 195 ? 3.942 1.608 22.149 1.00 60.03 195 HIS A O 1
ATOM 1632 N N . GLU A 1 196 ? 5.989 1.416 23.064 1.00 51.28 196 GLU A N 1
ATOM 1633 C CA . GLU A 1 196 ? 5.570 1.513 24.474 1.00 51.28 196 GLU A CA 1
ATOM 1634 C C . GLU A 1 196 ? 4.729 2.770 24.766 1.00 51.28 196 GLU A C 1
ATOM 1636 O O . GLU A 1 196 ? 3.833 2.730 25.606 1.00 51.28 196 GLU A O 1
ATOM 1641 N N . ASP A 1 197 ? 4.924 3.846 24.000 1.00 50.00 197 ASP A N 1
ATOM 1642 C CA . ASP A 1 197 ? 4.172 5.100 24.135 1.00 50.00 197 ASP A CA 1
ATOM 1643 C C . ASP A 1 197 ? 2.688 4.988 23.722 1.00 50.00 197 ASP A C 1
ATOM 1645 O O . ASP A 1 197 ? 1.863 5.797 24.156 1.00 50.00 197 ASP A O 1
ATOM 1649 N N . ILE A 1 198 ? 2.311 3.965 22.937 1.00 54.00 198 ILE A N 1
ATOM 1650 C CA . ILE A 1 198 ? 0.901 3.639 22.642 1.00 54.00 198 ILE A CA 1
ATOM 1651 C C . ILE A 1 198 ? 0.220 3.056 23.893 1.00 54.00 198 ILE A C 1
ATOM 1653 O O . ILE A 1 198 ? -0.960 3.302 24.133 1.00 54.00 198 ILE A O 1
ATOM 1657 N N . LEU A 1 199 ? 0.973 2.337 24.735 1.00 49.88 199 LEU A N 1
ATOM 1658 C CA . LEU A 1 199 ? 0.476 1.599 25.903 1.00 49.88 199 LEU A CA 1
ATOM 1659 C C . LEU A 1 199 ? 0.363 2.445 27.176 1.00 49.88 199 LEU A C 1
ATOM 1661 O O . LEU A 1 199 ? 0.214 1.896 28.271 1.00 49.88 199 LEU A O 1
ATOM 1665 N N . SER A 1 200 ? 0.385 3.778 27.071 1.00 45.78 200 SER A N 1
ATOM 1666 C CA . SER A 1 200 ? 0.203 4.633 28.253 1.00 45.78 200 SER A CA 1
ATOM 1667 C C . SER A 1 200 ? -1.152 4.414 28.949 1.00 45.78 200 SER A C 1
ATOM 1669 O O . SER A 1 200 ? -1.308 4.802 30.111 1.00 45.78 200 SER A O 1
ATOM 1671 N N . HIS A 1 201 ? -2.107 3.719 28.312 1.00 45.03 201 HIS A N 1
ATOM 1672 C CA . HIS A 1 201 ? -3.375 3.295 28.905 1.00 45.03 201 HIS A CA 1
ATOM 1673 C C . HIS A 1 201 ? -3.583 1.776 28.781 1.00 45.03 201 HIS A C 1
ATOM 1675 O O . HIS A 1 201 ? -3.423 1.183 27.722 1.00 45.03 201 HIS A O 1
ATOM 1681 N N . LYS A 1 202 ? -3.936 1.157 29.912 1.00 43.09 202 LYS A N 1
ATOM 1682 C CA . LYS A 1 202 ? -4.049 -0.287 30.200 1.00 43.09 202 LYS A CA 1
ATOM 1683 C C . LYS A 1 202 ? -5.121 -1.062 29.407 1.00 43.09 202 LYS A C 1
ATOM 1685 O O . LYS A 1 202 ? -5.522 -2.135 29.852 1.00 43.09 202 LYS A O 1
ATOM 1690 N N . ASP A 1 203 ? -5.608 -0.558 28.280 1.00 50.34 203 ASP A N 1
ATOM 1691 C CA . ASP A 1 203 ? -6.707 -1.191 27.552 1.00 50.34 203 ASP A CA 1
ATOM 1692 C C . ASP A 1 203 ? -6.201 -2.036 26.380 1.00 50.34 203 ASP A C 1
ATOM 1694 O O . ASP A 1 203 ? -6.018 -1.570 25.261 1.00 50.34 203 ASP A O 1
ATOM 1698 N N . GLU A 1 204 ? -6.060 -3.341 26.627 1.00 54.09 204 GLU A N 1
ATOM 1699 C CA . GLU A 1 204 ? -5.825 -4.383 25.611 1.00 54.09 204 GLU A CA 1
ATOM 1700 C C . GLU A 1 204 ? -6.950 -4.480 24.548 1.00 54.09 204 GLU A C 1
ATOM 1702 O O . GLU A 1 204 ? -6.926 -5.360 23.687 1.00 54.09 204 GLU A O 1
ATOM 1707 N N . THR A 1 205 ? -7.976 -3.623 24.618 1.00 58.53 205 THR A N 1
ATOM 1708 C CA . THR A 1 205 ? -9.178 -3.650 23.772 1.00 58.53 205 THR A CA 1
ATOM 1709 C C . THR A 1 205 ? -9.058 -2.804 22.504 1.00 58.53 205 THR A C 1
ATOM 1711 O O . THR A 1 205 ? -9.736 -3.107 21.525 1.00 58.53 205 THR A O 1
ATOM 1714 N N . THR A 1 206 ? -8.193 -1.787 22.488 1.00 74.38 206 THR A N 1
ATOM 1715 C CA . THR A 1 206 ? -8.001 -0.844 21.366 1.00 74.38 206 THR A CA 1
ATOM 1716 C C . THR A 1 206 ? -6.761 -1.155 20.530 1.00 74.38 206 THR A C 1
ATOM 1718 O O . THR A 1 206 ? -6.504 -0.502 19.520 1.00 74.38 206 THR A O 1
ATOM 1721 N N . TYR A 1 207 ? -5.989 -2.173 20.915 1.00 81.38 207 TYR A N 1
ATOM 1722 C CA . TYR A 1 207 ? -4.770 -2.562 20.221 1.00 81.38 207 TYR A CA 1
ATOM 1723 C C . TYR A 1 207 ? -4.654 -4.083 20.079 1.00 81.38 207 TYR A C 1
ATOM 1725 O O . TYR A 1 207 ? -4.792 -4.846 21.036 1.00 81.38 207 TYR A O 1
ATOM 1733 N N . ILE A 1 208 ? -4.330 -4.532 18.872 1.00 84.06 208 ILE A N 1
ATOM 1734 C CA . ILE A 1 208 ? -4.072 -5.923 18.526 1.00 84.06 208 ILE A CA 1
ATOM 1735 C C . ILE A 1 208 ? -2.642 -6.019 18.011 1.00 84.06 208 ILE A C 1
ATOM 1737 O O . ILE A 1 208 ? -2.345 -5.616 16.887 1.00 84.06 208 ILE A O 1
ATOM 1741 N N . ARG A 1 209 ? -1.763 -6.621 18.819 1.00 81.75 209 ARG A N 1
ATOM 1742 C CA . ARG A 1 209 ? -0.436 -7.000 18.341 1.00 81.75 209 ARG A CA 1
ATOM 1743 C C . ARG A 1 209 ? -0.574 -8.172 17.398 1.00 81.75 209 ARG A C 1
ATOM 1745 O O . ARG A 1 209 ? -0.974 -9.256 17.821 1.00 81.75 209 ARG A O 1
ATOM 1752 N N . VAL A 1 210 ? -0.214 -7.974 16.144 1.00 80.75 210 VAL A N 1
ATOM 1753 C CA . VAL A 1 210 ? -0.213 -9.066 15.181 1.00 80.75 210 VAL A CA 1
ATOM 1754 C C . VAL A 1 210 ? 1.172 -9.703 15.111 1.00 80.75 210 VAL A C 1
ATOM 1756 O O . VAL A 1 210 ? 2.190 -9.061 15.346 1.00 80.75 210 VAL A O 1
ATOM 1759 N N . LYS A 1 211 ? 1.245 -10.998 14.794 1.00 78.38 211 LYS A N 1
ATOM 1760 C CA . LYS A 1 211 ? 2.539 -11.616 14.478 1.00 78.38 211 LYS A CA 1
ATOM 1761 C C . LYS A 1 211 ? 3.109 -10.944 13.231 1.00 78.38 211 LYS A C 1
ATOM 1763 O O . LYS A 1 211 ? 2.376 -10.855 12.253 1.00 78.38 211 LYS A O 1
ATOM 1768 N N . GLN A 1 212 ? 4.375 -10.538 13.244 1.00 79.88 212 GLN A N 1
ATOM 1769 C CA . GLN A 1 212 ? 5.039 -10.002 12.057 1.00 79.88 212 GLN A CA 1
ATOM 1770 C C . GLN A 1 212 ? 4.937 -11.000 10.892 1.00 79.88 212 GLN A C 1
ATOM 1772 O O . GLN A 1 212 ? 5.313 -12.169 11.015 1.00 79.88 212 GLN A O 1
ATOM 1777 N N . TYR A 1 213 ? 4.370 -10.542 9.781 1.00 80.06 213 TYR A N 1
ATOM 1778 C CA . TYR A 1 213 ? 4.293 -11.270 8.526 1.00 80.06 213 TYR A CA 1
ATOM 1779 C C . TYR A 1 213 ? 5.528 -10.967 7.686 1.00 80.06 213 TYR A C 1
ATOM 1781 O O . TYR A 1 213 ? 5.922 -9.817 7.511 1.00 80.06 213 TYR A O 1
ATOM 1789 N N . GLU A 1 214 ? 6.123 -12.013 7.135 1.00 76.62 214 GLU A N 1
ATOM 1790 C CA . GLU A 1 214 ? 7.240 -11.889 6.215 1.00 76.62 214 GLU A CA 1
ATOM 1791 C C . GLU A 1 214 ? 6.992 -12.834 5.055 1.00 76.62 214 GLU A C 1
ATOM 1793 O O . GLU A 1 214 ? 6.748 -14.031 5.248 1.00 76.62 214 GLU A O 1
ATOM 1798 N N . ALA A 1 215 ? 7.055 -12.293 3.844 1.00 73.56 215 ALA A N 1
ATOM 1799 C CA . ALA A 1 215 ? 6.926 -13.097 2.649 1.00 73.56 215 ALA A CA 1
ATOM 1800 C C . ALA A 1 215 ? 8.140 -14.026 2.530 1.00 73.56 215 ALA A C 1
ATOM 1802 O O . ALA A 1 215 ? 9.277 -13.576 2.369 1.00 73.56 215 ALA A O 1
ATOM 1803 N N . LEU A 1 216 ? 7.909 -15.340 2.568 1.00 71.25 216 LEU A N 1
ATOM 1804 C CA . LEU A 1 216 ? 8.951 -16.354 2.372 1.00 71.25 216 LEU A CA 1
ATOM 1805 C C . LEU A 1 216 ? 9.277 -16.540 0.885 1.00 71.25 216 LEU A C 1
ATOM 1807 O O . LEU A 1 216 ? 9.199 -17.645 0.346 1.00 71.25 216 LEU A O 1
ATOM 1811 N N . LEU A 1 217 ? 9.643 -15.438 0.232 1.00 78.88 217 LEU A N 1
ATOM 1812 C CA . LEU A 1 217 ? 9.958 -15.394 -1.187 1.00 78.88 217 LEU A CA 1
ATOM 1813 C C . LEU A 1 217 ? 11.333 -16.013 -1.467 1.00 78.88 217 LEU A C 1
ATOM 1815 O O . LEU A 1 217 ? 12.388 -15.492 -1.095 1.00 78.88 217 LEU A O 1
ATOM 1819 N N . LYS A 1 218 ? 11.333 -17.128 -2.189 1.00 82.75 218 LYS A N 1
ATOM 1820 C CA . LYS A 1 218 ? 12.530 -17.745 -2.759 1.00 82.75 218 LYS A CA 1
ATOM 1821 C C . LYS A 1 218 ? 13.062 -16.887 -3.899 1.00 82.75 218 LYS A C 1
ATOM 1823 O O . LYS A 1 218 ? 12.314 -16.258 -4.642 1.00 82.75 218 LYS A O 1
ATOM 1828 N N . LYS A 1 219 ? 14.371 -16.980 -4.148 1.00 84.69 219 LYS A N 1
ATOM 1829 C CA . LYS A 1 219 ? 15.019 -16.299 -5.282 1.00 84.69 219 LYS A CA 1
ATOM 1830 C C . LYS A 1 219 ? 14.328 -16.590 -6.627 1.00 84.69 219 LYS A C 1
ATOM 1832 O O . LYS A 1 219 ? 14.175 -15.689 -7.440 1.00 84.69 219 LYS A O 1
ATOM 1837 N N . SER A 1 220 ? 13.872 -17.827 -6.845 1.00 85.19 220 SER A N 1
ATOM 1838 C CA . SER A 1 220 ? 13.120 -18.229 -8.045 1.00 85.19 220 SER A CA 1
ATOM 1839 C C . SER A 1 220 ? 11.791 -17.489 -8.224 1.00 85.19 220 SER A C 1
ATOM 1841 O O . SER A 1 220 ? 11.358 -17.285 -9.351 1.00 85.19 220 SER A O 1
ATOM 1843 N N . GLU A 1 221 ? 11.140 -17.091 -7.131 1.00 87.06 221 GLU A N 1
ATOM 1844 C CA . GLU A 1 221 ? 9.858 -16.375 -7.160 1.00 87.06 221 GLU A CA 1
ATOM 1845 C C . GLU A 1 221 ? 10.070 -14.892 -7.492 1.00 87.06 221 GLU A C 1
ATOM 1847 O O . GLU A 1 221 ? 9.263 -14.303 -8.204 1.00 87.06 221 GLU A O 1
ATOM 1852 N N . LEU A 1 222 ? 11.210 -14.314 -7.094 1.00 88.12 222 LEU A N 1
ATOM 1853 C CA . LEU A 1 222 ? 11.626 -12.989 -7.561 1.00 88.12 222 LEU A CA 1
ATOM 1854 C C . LEU A 1 222 ? 11.931 -12.993 -9.068 1.00 88.12 222 LEU A C 1
ATOM 1856 O O . LEU A 1 222 ? 11.487 -12.103 -9.786 1.00 88.12 222 LEU A O 1
ATOM 1860 N N . PHE A 1 223 ? 12.620 -14.016 -9.581 1.00 89.12 223 PHE A N 1
ATOM 1861 C CA . PHE A 1 223 ? 12.817 -14.157 -11.031 1.00 89.12 223 PHE A CA 1
ATOM 1862 C C . PHE A 1 223 ? 11.484 -14.257 -11.783 1.00 89.12 223 PHE A C 1
ATOM 1864 O O . PHE A 1 223 ? 11.309 -13.638 -12.830 1.00 89.12 223 PHE A O 1
ATOM 1871 N N . TYR A 1 224 ? 10.520 -14.990 -11.224 1.00 89.50 224 TYR A N 1
ATOM 1872 C CA . TYR A 1 224 ? 9.174 -15.064 -11.778 1.00 89.50 224 TYR A CA 1
ATOM 1873 C C . TYR A 1 224 ? 8.469 -13.696 -11.782 1.00 89.50 224 TYR A C 1
ATOM 1875 O O . TYR A 1 224 ? 7.929 -13.296 -12.813 1.00 89.50 224 TYR A O 1
ATOM 1883 N N . LEU A 1 225 ? 8.534 -12.944 -10.674 1.00 90.81 225 LEU A N 1
ATOM 1884 C CA . LEU A 1 225 ? 7.992 -11.582 -10.577 1.00 90.81 225 LEU A CA 1
ATOM 1885 C C . LEU A 1 225 ? 8.603 -10.646 -11.627 1.00 90.81 225 LEU A C 1
ATOM 1887 O O . LEU A 1 225 ? 7.888 -9.924 -12.322 1.00 90.81 225 LEU A O 1
ATOM 1891 N N . TYR A 1 226 ? 9.923 -10.707 -11.789 1.00 91.38 226 TYR A N 1
ATOM 1892 C CA . TYR A 1 226 ? 10.617 -9.956 -12.824 1.00 91.38 226 TYR A CA 1
ATOM 1893 C C . TYR A 1 226 ? 10.151 -10.349 -14.233 1.00 91.38 226 TYR A C 1
ATOM 1895 O O . TYR A 1 226 ? 9.898 -9.475 -15.059 1.00 91.38 226 TYR A O 1
ATOM 1903 N N . GLY A 1 227 ? 9.958 -11.643 -14.503 1.00 91.25 227 GLY A N 1
ATOM 1904 C CA . GLY A 1 227 ? 9.398 -12.121 -15.770 1.00 91.25 227 GLY A CA 1
ATOM 1905 C C . GLY A 1 227 ? 8.001 -11.553 -16.059 1.00 91.25 227 GLY A C 1
ATOM 1906 O O . GLY A 1 227 ? 7.718 -11.154 -17.193 1.00 91.25 227 GLY A O 1
ATOM 1907 N N . ILE A 1 228 ? 7.142 -11.429 -15.037 1.00 93.00 228 ILE A N 1
ATOM 1908 C CA . ILE A 1 228 ? 5.841 -10.748 -15.166 1.00 93.00 228 ILE A CA 1
ATOM 1909 C C . ILE A 1 228 ? 6.054 -9.285 -15.566 1.00 93.00 228 ILE A C 1
ATOM 1911 O O . ILE A 1 228 ? 5.448 -8.827 -16.540 1.00 93.00 228 ILE A O 1
ATOM 1915 N N . PHE A 1 229 ? 6.935 -8.561 -14.877 1.00 92.62 229 PHE A N 1
ATOM 1916 C CA . PHE A 1 229 ? 7.229 -7.164 -15.194 1.00 92.62 229 PHE A CA 1
AT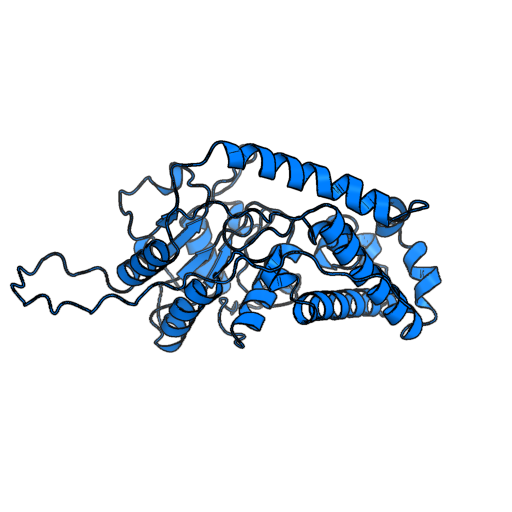OM 1917 C C . PHE A 1 229 ? 7.779 -6.996 -16.620 1.00 92.62 229 PHE A C 1
ATOM 1919 O O . PHE A 1 229 ? 7.250 -6.209 -17.405 1.00 92.62 229 PHE A O 1
ATOM 1926 N N . GLN A 1 230 ? 8.764 -7.806 -17.012 1.00 90.69 230 GLN A N 1
ATOM 1927 C CA . GLN A 1 230 ? 9.347 -7.792 -18.355 1.00 90.69 230 GLN A CA 1
ATOM 1928 C C . GLN A 1 230 ? 8.291 -8.054 -19.436 1.00 90.69 230 GLN A C 1
ATOM 1930 O O . GLN A 1 230 ? 8.242 -7.351 -20.446 1.00 90.69 230 GLN A O 1
ATOM 1935 N N . SER A 1 231 ? 7.414 -9.039 -19.227 1.00 92.25 231 SER A N 1
ATOM 1936 C CA . SER A 1 231 ? 6.322 -9.321 -20.164 1.00 92.25 231 SER A CA 1
ATOM 1937 C C . SER A 1 231 ? 5.335 -8.152 -20.281 1.00 92.25 231 SER A C 1
ATOM 1939 O O . SER A 1 231 ? 4.833 -7.887 -21.373 1.00 92.25 231 SER A O 1
ATOM 1941 N N . THR A 1 232 ? 5.117 -7.421 -19.182 1.00 94.12 232 THR A N 1
ATOM 1942 C CA . THR A 1 232 ? 4.282 -6.213 -19.140 1.00 94.12 232 THR A CA 1
ATOM 1943 C C . THR A 1 232 ? 4.922 -5.092 -19.957 1.00 94.12 232 THR A C 1
ATOM 1945 O O . THR A 1 232 ? 4.262 -4.526 -20.823 1.00 94.12 232 THR A O 1
ATOM 1948 N N . LEU A 1 233 ? 6.223 -4.832 -19.781 1.00 90.19 233 LEU A N 1
ATOM 1949 C CA . LEU A 1 233 ? 6.958 -3.856 -20.596 1.00 90.19 233 LEU A CA 1
ATOM 1950 C C . LEU A 1 233 ? 6.871 -4.173 -22.095 1.00 90.19 233 LEU A C 1
ATOM 1952 O O . LEU A 1 233 ? 6.595 -3.290 -22.902 1.00 90.19 233 LEU A O 1
ATOM 1956 N N . LEU A 1 234 ? 7.063 -5.438 -22.483 1.00 88.94 234 LEU A N 1
ATOM 1957 C CA . LEU A 1 234 ? 6.983 -5.853 -23.888 1.00 88.94 234 LEU A CA 1
ATOM 1958 C C . LEU A 1 234 ? 5.585 -5.649 -24.488 1.00 88.94 234 LEU A C 1
ATOM 1960 O O . LEU A 1 234 ? 5.468 -5.287 -25.658 1.00 88.94 234 LEU A O 1
ATOM 1964 N N . GLU A 1 235 ? 4.528 -5.895 -23.717 1.00 91.38 235 GLU A N 1
ATOM 1965 C CA . GLU A 1 235 ? 3.152 -5.600 -24.124 1.00 91.38 235 GLU A CA 1
ATOM 1966 C C . GLU A 1 235 ? 2.925 -4.092 -24.276 1.00 91.38 235 GLU A C 1
ATOM 1968 O O . GLU A 1 235 ? 2.416 -3.642 -25.305 1.00 91.38 235 GLU A O 1
ATOM 1973 N N . MET A 1 236 ? 3.383 -3.310 -23.301 1.00 91.56 236 MET A N 1
ATOM 1974 C CA . MET A 1 236 ? 3.266 -1.856 -23.308 1.00 91.56 236 MET A CA 1
ATOM 1975 C C . MET A 1 236 ? 4.012 -1.221 -24.486 1.00 91.56 236 MET A C 1
ATOM 1977 O O . MET A 1 236 ? 3.453 -0.356 -25.157 1.00 91.56 236 MET A O 1
ATOM 1981 N N . PHE A 1 237 ? 5.202 -1.707 -24.847 1.00 89.44 237 PHE A N 1
ATOM 1982 C CA . PHE A 1 237 ? 5.912 -1.252 -26.050 1.00 89.44 237 PHE A CA 1
ATOM 1983 C C . PHE A 1 237 ? 5.186 -1.600 -27.355 1.00 89.44 237 PHE A C 1
ATOM 1985 O O . PHE A 1 237 ? 5.265 -0.845 -28.323 1.00 89.44 237 PHE A O 1
ATOM 1992 N N . LYS A 1 238 ? 4.456 -2.722 -27.411 1.00 87.56 238 LYS A N 1
ATOM 1993 C CA . LYS A 1 238 ? 3.627 -3.051 -28.584 1.00 87.56 238 LYS A CA 1
ATOM 1994 C C . LYS A 1 238 ? 2.439 -2.098 -28.711 1.00 87.56 238 LYS A C 1
ATOM 1996 O O . LYS A 1 238 ? 2.107 -1.701 -29.828 1.00 87.56 238 LYS A O 1
ATOM 2001 N N . LYS A 1 239 ? 1.817 -1.744 -27.581 1.00 88.12 239 LYS A N 1
ATOM 2002 C CA . LYS A 1 239 ? 0.691 -0.802 -27.510 1.00 88.12 239 LYS A CA 1
ATOM 2003 C C . LYS A 1 239 ? 1.139 0.637 -27.805 1.00 88.12 239 LYS A C 1
ATOM 2005 O O . LYS A 1 239 ? 0.455 1.344 -28.538 1.00 88.12 239 LYS A O 1
ATOM 2010 N N . HIS A 1 240 ? 2.316 1.034 -27.321 1.00 87.19 240 HIS A N 1
ATOM 2011 C CA . HIS A 1 240 ? 2.886 2.375 -27.464 1.00 87.19 240 HIS A CA 1
ATOM 2012 C C . HIS A 1 240 ? 4.231 2.324 -28.205 1.00 87.19 240 HIS A C 1
ATOM 2014 O O . HIS A 1 240 ? 5.303 2.394 -27.603 1.00 87.19 240 HIS A O 1
ATOM 2020 N N . LYS A 1 241 ? 4.175 2.197 -29.537 1.00 78.25 241 LYS A N 1
ATOM 2021 C CA . LYS A 1 241 ? 5.343 1.916 -30.398 1.00 78.25 241 LYS A CA 1
ATOM 2022 C C . LYS A 1 241 ? 6.498 2.919 -30.271 1.00 78.25 241 LYS A C 1
ATOM 2024 O O . LYS A 1 241 ? 7.640 2.537 -30.493 1.00 78.25 241 LYS A O 1
ATOM 2029 N N . THR A 1 242 ? 6.210 4.172 -29.928 1.00 79.94 242 THR A N 1
ATOM 2030 C CA . THR A 1 242 ? 7.204 5.247 -29.765 1.00 79.94 242 THR A CA 1
ATOM 2031 C C . THR A 1 242 ? 7.837 5.281 -28.374 1.00 79.94 242 THR A C 1
ATOM 2033 O O . THR A 1 242 ? 8.878 5.900 -28.197 1.00 79.94 242 THR A O 1
ATOM 2036 N N . MET A 1 243 ? 7.252 4.602 -27.382 1.00 86.69 243 MET A N 1
ATOM 2037 C CA . MET A 1 243 ? 7.660 4.753 -25.981 1.00 86.69 243 MET A CA 1
ATOM 2038 C C . MET A 1 243 ? 8.907 3.958 -25.615 1.00 86.69 243 MET A C 1
ATOM 2040 O O . MET A 1 243 ? 9.526 4.263 -24.604 1.00 86.69 243 MET A O 1
ATOM 2044 N N . LYS A 1 244 ? 9.302 2.958 -26.414 1.00 81.75 244 LYS A N 1
ATOM 2045 C CA . LYS A 1 244 ? 10.472 2.128 -26.102 1.00 81.75 244 LYS A CA 1
ATOM 2046 C C . LYS A 1 244 ? 11.737 2.967 -25.957 1.00 81.75 244 LYS A C 1
ATOM 2048 O O . LYS A 1 244 ? 12.383 2.902 -24.917 1.00 81.75 244 LYS A O 1
ATOM 2053 N N . ASP A 1 245 ? 12.060 3.756 -26.973 1.00 80.81 245 ASP A N 1
ATOM 2054 C CA . ASP A 1 245 ? 13.292 4.545 -26.979 1.00 80.81 245 ASP A CA 1
ATOM 2055 C C . ASP A 1 245 ? 13.201 5.701 -25.974 1.00 80.81 245 ASP A C 1
ATOM 2057 O O . ASP A 1 245 ? 14.163 5.966 -25.257 1.00 80.81 245 ASP A O 1
ATOM 2061 N N . THR A 1 246 ? 12.019 6.309 -25.822 1.00 84.00 246 THR A N 1
ATOM 2062 C CA . THR A 1 246 ? 11.765 7.353 -24.820 1.00 84.00 246 THR A CA 1
ATOM 2063 C C . THR A 1 246 ? 11.981 6.849 -23.392 1.00 84.00 246 THR A C 1
ATOM 2065 O O . THR A 1 246 ? 12.668 7.514 -22.618 1.00 84.00 246 THR A O 1
ATOM 2068 N N . LEU A 1 247 ? 11.467 5.666 -23.040 1.00 81.31 247 LEU A N 1
ATOM 2069 C CA . LEU A 1 247 ? 11.527 5.124 -21.680 1.00 81.31 247 LEU A CA 1
ATOM 2070 C C . LEU A 1 247 ? 12.974 4.975 -21.181 1.00 81.31 247 LEU A C 1
ATOM 2072 O O . LEU A 1 247 ? 13.303 5.408 -20.080 1.00 81.31 247 LEU A O 1
ATOM 2076 N N . PHE A 1 248 ? 13.866 4.445 -22.024 1.00 76.44 248 PHE A N 1
ATOM 2077 C CA . PHE A 1 248 ? 15.282 4.265 -21.676 1.00 76.44 248 PHE A CA 1
ATOM 2078 C C . PHE A 1 248 ? 16.072 5.578 -21.573 1.00 76.44 248 PHE A C 1
ATOM 2080 O O . PHE A 1 248 ? 17.184 5.585 -21.046 1.00 76.44 248 PHE A O 1
ATOM 2087 N N . THR A 1 249 ? 15.518 6.697 -22.051 1.00 76.94 249 THR A N 1
ATOM 2088 C CA . THR A 1 249 ? 16.154 8.018 -21.927 1.00 76.94 249 THR A CA 1
ATOM 2089 C C . THR A 1 249 ? 15.760 8.771 -20.655 1.00 76.94 249 THR A C 1
ATOM 2091 O O . THR A 1 249 ? 16.406 9.771 -20.336 1.00 76.94 249 THR A O 1
ATOM 2094 N N . LEU A 1 250 ? 14.757 8.302 -19.901 1.00 83.25 250 LEU A N 1
ATOM 2095 C CA . LEU A 1 250 ? 14.290 8.967 -18.681 1.00 83.25 250 LEU A CA 1
ATOM 2096 C C . LEU A 1 250 ? 15.337 8.854 -17.561 1.00 83.25 250 LEU A C 1
ATOM 2098 O O . LEU A 1 250 ? 15.780 7.761 -17.220 1.00 83.25 250 LEU A O 1
ATOM 2102 N N . ASP A 1 251 ? 15.744 9.974 -16.955 1.00 76.94 251 ASP A N 1
ATOM 2103 C CA . ASP A 1 251 ? 16.856 9.960 -15.981 1.00 76.94 251 ASP A CA 1
ATOM 2104 C C . ASP A 1 251 ? 16.594 9.089 -14.750 1.00 76.94 251 ASP A C 1
ATOM 2106 O O . ASP A 1 251 ? 17.487 8.347 -14.343 1.00 76.94 251 ASP A O 1
ATOM 2110 N N . HIS A 1 252 ? 15.371 9.110 -14.205 1.00 79.88 252 HIS A N 1
ATOM 2111 C CA . HIS A 1 252 ? 15.000 8.256 -13.070 1.00 79.88 252 HIS A CA 1
ATOM 2112 C C . HIS A 1 252 ? 15.104 6.758 -13.398 1.00 79.88 252 HIS A C 1
ATOM 2114 O O . HIS A 1 252 ? 15.188 5.936 -12.495 1.00 79.88 252 HIS A O 1
ATOM 2120 N N . MET A 1 253 ? 15.145 6.405 -14.684 1.00 76.12 253 MET A N 1
ATOM 2121 C CA . MET A 1 253 ? 15.293 5.042 -15.176 1.00 76.12 253 MET A CA 1
ATOM 2122 C C . MET A 1 253 ? 16.738 4.654 -15.481 1.00 76.12 253 MET A C 1
ATOM 2124 O O . MET A 1 253 ? 17.085 3.480 -15.358 1.00 76.12 253 MET A O 1
ATOM 2128 N N . LYS A 1 254 ? 17.612 5.609 -15.826 1.00 69.81 254 LYS A N 1
ATOM 2129 C CA . LYS A 1 254 ? 18.998 5.335 -16.260 1.00 69.81 254 LYS A CA 1
ATOM 2130 C C . LYS A 1 254 ? 19.795 4.483 -15.264 1.00 69.81 254 LYS A C 1
ATOM 2132 O O . LYS A 1 254 ? 20.586 3.645 -15.682 1.00 69.81 254 LYS A O 1
ATOM 2137 N N . GLY A 1 255 ? 19.564 4.652 -13.960 1.00 62.62 255 GLY A N 1
ATOM 2138 C CA . GLY A 1 255 ? 20.217 3.861 -12.905 1.00 62.62 255 GLY A CA 1
ATOM 2139 C C . GLY A 1 255 ? 19.653 2.448 -12.705 1.00 62.62 255 GLY A C 1
ATOM 2140 O O . GLY A 1 255 ? 20.302 1.615 -12.075 1.00 62.62 255 GLY A O 1
ATOM 2141 N N . TYR A 1 256 ? 18.470 2.161 -13.249 1.00 64.69 256 TYR A N 1
ATOM 2142 C CA . TYR A 1 256 ? 17.798 0.868 -13.125 1.00 64.69 256 TYR A CA 1
ATOM 2143 C C . TYR A 1 256 ? 18.039 -0.043 -14.331 1.00 64.69 256 TYR A C 1
ATOM 2145 O O . TYR A 1 256 ? 17.813 -1.240 -14.220 1.00 64.69 256 TYR A O 1
ATOM 2153 N N . PHE A 1 257 ? 18.569 0.469 -15.447 1.00 59.69 257 PHE A N 1
ATOM 2154 C CA . PHE A 1 257 ? 18.838 -0.306 -16.666 1.00 59.69 257 PHE A CA 1
ATOM 2155 C C . PHE A 1 257 ? 20.342 -0.577 -16.930 1.00 59.69 257 PHE A C 1
ATOM 2157 O O . PHE A 1 257 ? 20.852 -0.165 -17.973 1.00 59.69 257 PHE A O 1
ATOM 2164 N N . PRO A 1 258 ? 21.092 -1.288 -16.056 1.00 56.38 258 PRO A N 1
ATOM 2165 C CA . PRO A 1 258 ? 22.347 -1.909 -16.480 1.00 56.38 258 PRO A CA 1
ATOM 2166 C C . PRO A 1 258 ? 22.053 -3.095 -17.418 1.00 56.38 258 PRO A C 1
ATOM 2168 O O . PRO A 1 258 ? 20.908 -3.535 -17.528 1.00 56.38 258 PRO A O 1
ATOM 2171 N N . GLU A 1 259 ? 23.088 -3.667 -18.046 1.00 53.84 259 GLU A N 1
ATOM 2172 C CA . GLU A 1 259 ? 23.002 -4.763 -19.038 1.00 53.84 259 GLU A CA 1
ATOM 2173 C C . GLU A 1 259 ? 22.158 -5.984 -18.595 1.00 53.84 259 GLU A C 1
ATOM 2175 O O . GLU A 1 259 ? 21.767 -6.791 -19.436 1.00 53.84 259 GLU A O 1
ATOM 2180 N N . THR A 1 260 ? 21.797 -6.105 -17.305 1.00 68.06 260 THR A N 1
ATOM 2181 C CA . THR A 1 260 ? 20.756 -7.027 -16.812 1.00 68.06 260 THR A CA 1
ATOM 2182 C C . THR A 1 260 ? 19.919 -6.426 -15.656 1.00 68.06 260 THR A C 1
ATOM 2184 O O . THR A 1 260 ? 20.202 -6.673 -14.483 1.00 68.06 260 THR A O 1
ATOM 2187 N N . LEU A 1 261 ? 18.847 -5.672 -15.964 1.00 76.31 261 LEU A N 1
ATOM 2188 C CA . LEU A 1 261 ? 17.839 -5.157 -14.997 1.00 76.31 261 LEU A CA 1
ATOM 2189 C C . LEU A 1 261 ? 17.369 -6.237 -13.995 1.00 76.31 261 LEU A C 1
ATOM 2191 O O . LEU A 1 261 ? 17.200 -5.970 -12.808 1.00 76.31 261 LEU A O 1
ATOM 2195 N N . GLU A 1 262 ? 17.240 -7.480 -14.456 1.00 82.19 262 GLU A N 1
ATOM 2196 C CA . GLU A 1 262 ? 16.954 -8.658 -13.632 1.00 82.19 262 GLU A CA 1
ATOM 2197 C C . GLU A 1 262 ? 17.946 -8.832 -12.473 1.00 82.19 262 GLU A C 1
ATOM 2199 O O . GLU A 1 262 ? 17.550 -8.958 -11.317 1.00 82.19 262 GLU A O 1
ATOM 2204 N N . ASN A 1 263 ? 19.251 -8.797 -12.754 1.00 80.50 263 ASN A N 1
ATOM 2205 C CA . ASN A 1 263 ? 20.280 -8.983 -11.733 1.00 80.50 263 ASN A CA 1
ATOM 2206 C C . ASN A 1 263 ? 20.319 -7.810 -10.755 1.00 80.50 263 ASN A C 1
ATOM 2208 O O . ASN A 1 263 ? 20.554 -8.029 -9.564 1.00 80.50 263 ASN A O 1
ATOM 2212 N N . ALA A 1 264 ? 20.060 -6.588 -11.233 1.00 79.38 264 ALA A N 1
ATOM 2213 C CA . ALA A 1 264 ? 19.927 -5.416 -10.376 1.00 79.38 264 ALA A CA 1
ATOM 2214 C C . ALA A 1 264 ? 18.735 -5.574 -9.420 1.00 79.38 264 ALA A C 1
ATOM 2216 O O . ALA A 1 264 ? 18.907 -5.415 -8.212 1.00 79.38 264 ALA A O 1
ATOM 2217 N N . TYR A 1 265 ? 17.566 -5.970 -9.924 1.00 85.12 265 TYR A N 1
ATOM 2218 C CA . TYR A 1 265 ? 16.390 -6.260 -9.105 1.00 85.12 265 TYR A CA 1
ATOM 2219 C C . TYR A 1 265 ? 16.681 -7.336 -8.048 1.00 85.12 265 TYR A C 1
ATOM 2221 O O . TYR A 1 265 ? 16.542 -7.101 -6.848 1.00 85.12 265 TYR A O 1
ATOM 2229 N N . ILE A 1 266 ? 17.184 -8.499 -8.469 1.00 84.62 266 ILE A N 1
ATOM 2230 C CA . ILE A 1 266 ? 17.480 -9.612 -7.561 1.00 84.62 266 ILE A CA 1
ATOM 2231 C C . ILE A 1 266 ? 18.510 -9.221 -6.494 1.00 84.62 266 ILE A C 1
ATOM 2233 O O . ILE A 1 266 ? 18.339 -9.571 -5.325 1.00 84.62 266 ILE A O 1
ATOM 2237 N N . SER A 1 267 ? 19.567 -8.499 -6.871 1.00 81.25 267 SER A N 1
ATOM 2238 C CA . SER A 1 267 ? 20.637 -8.105 -5.944 1.00 81.25 267 SER A CA 1
ATOM 2239 C C . SER A 1 267 ? 20.186 -7.042 -4.947 1.00 81.25 267 SER A C 1
ATOM 2241 O O . SER A 1 267 ? 20.659 -7.049 -3.814 1.00 81.25 267 SER A O 1
ATOM 2243 N N . ASN A 1 268 ? 19.254 -6.168 -5.336 1.00 80.19 268 ASN A N 1
ATOM 2244 C CA . ASN A 1 268 ? 18.686 -5.166 -4.440 1.00 80.19 268 ASN A CA 1
ATOM 2245 C C . ASN A 1 268 ? 17.609 -5.747 -3.522 1.00 80.19 268 ASN A C 1
ATOM 2247 O O . ASN A 1 268 ? 17.545 -5.360 -2.367 1.00 80.19 268 ASN A O 1
ATOM 2251 N N . THR A 1 269 ? 16.783 -6.684 -3.987 1.00 82.25 269 THR A N 1
ATOM 2252 C CA . THR A 1 269 ? 15.613 -7.154 -3.227 1.00 82.25 269 THR A CA 1
ATOM 2253 C C . THR A 1 269 ? 15.920 -8.373 -2.352 1.00 82.25 269 THR A C 1
ATOM 2255 O O . THR A 1 269 ? 15.517 -8.432 -1.187 1.00 82.25 269 THR A O 1
ATOM 2258 N N . TYR A 1 270 ? 16.670 -9.352 -2.869 1.00 81.44 270 TYR A N 1
ATOM 2259 C CA . TYR A 1 270 ? 16.866 -10.635 -2.184 1.00 81.44 270 TYR A CA 1
ATOM 2260 C C . TYR A 1 270 ? 17.618 -10.538 -0.843 1.00 81.44 270 TYR A C 1
ATOM 2262 O O . TYR A 1 270 ? 17.223 -11.236 0.092 1.00 81.44 270 TYR A O 1
ATOM 2270 N N . PRO A 1 271 ? 18.658 -9.693 -0.669 1.00 79.25 271 PRO A N 1
ATOM 2271 C CA . PRO A 1 271 ? 19.341 -9.574 0.620 1.00 79.25 271 PRO A CA 1
ATOM 2272 C C . PRO A 1 271 ? 18.434 -9.098 1.759 1.00 79.25 271 PRO A C 1
ATOM 2274 O O . PRO A 1 271 ? 18.591 -9.563 2.887 1.00 79.25 271 PRO A O 1
ATOM 2277 N N . TYR A 1 272 ? 17.474 -8.211 1.476 1.00 71.81 272 TYR A N 1
ATOM 2278 C CA . TYR A 1 272 ? 16.534 -7.720 2.486 1.00 71.81 272 TYR A CA 1
ATOM 2279 C C . TYR A 1 272 ? 15.516 -8.793 2.875 1.00 71.81 272 TYR A C 1
ATOM 2281 O O . TYR A 1 272 ? 15.257 -8.971 4.062 1.00 71.81 272 TYR A O 1
ATOM 2289 N N . ILE A 1 273 ? 15.018 -9.565 1.903 1.00 73.81 273 ILE A N 1
ATOM 2290 C CA . ILE A 1 273 ? 14.136 -10.715 2.162 1.00 73.81 273 ILE A CA 1
ATOM 2291 C C . ILE A 1 273 ? 14.889 -11.807 2.942 1.00 73.81 273 ILE A C 1
ATOM 2293 O O . ILE A 1 273 ? 14.377 -12.346 3.916 1.00 73.81 273 ILE A O 1
ATOM 2297 N N . LYS A 1 274 ? 16.146 -12.104 2.581 1.00 66.44 274 LYS A N 1
ATOM 2298 C CA . LYS A 1 274 ? 16.949 -13.149 3.240 1.00 66.44 274 LYS A CA 1
ATOM 2299 C C . LYS A 1 274 ? 17.269 -12.832 4.705 1.00 66.44 274 LYS A C 1
ATOM 2301 O O . LYS A 1 274 ? 17.289 -13.755 5.515 1.00 66.44 274 LYS A O 1
ATOM 2306 N N . ARG A 1 275 ? 17.547 -11.566 5.048 1.00 60.47 275 ARG A N 1
ATOM 2307 C CA . ARG A 1 275 ? 17.812 -11.160 6.444 1.00 60.47 275 ARG A CA 1
ATOM 2308 C C . ARG A 1 275 ? 16.617 -11.456 7.353 1.00 60.47 275 ARG A C 1
ATOM 2310 O O . ARG A 1 275 ? 16.824 -11.992 8.428 1.00 60.47 275 ARG A O 1
ATOM 2317 N N . LYS A 1 276 ? 15.401 -11.213 6.863 1.00 56.75 276 LYS A N 1
ATOM 2318 C CA . LYS A 1 276 ? 14.145 -11.507 7.564 1.00 56.75 276 LYS A CA 1
ATOM 2319 C C . LYS A 1 276 ? 13.934 -13.013 7.814 1.00 56.75 276 LYS A C 1
ATOM 2321 O O . LYS A 1 276 ? 13.662 -13.433 8.931 1.00 56.75 276 LYS A O 1
ATOM 2326 N N . ILE A 1 277 ? 14.215 -13.859 6.814 1.00 54.09 277 ILE A N 1
ATOM 2327 C CA . ILE A 1 277 ? 14.074 -15.330 6.919 1.00 54.09 277 ILE A CA 1
ATOM 2328 C C . ILE A 1 277 ? 14.968 -15.946 8.018 1.00 54.09 277 ILE A C 1
ATOM 2330 O O . ILE A 1 277 ? 14.568 -16.917 8.657 1.00 54.09 277 ILE A O 1
ATOM 2334 N N . HIS A 1 278 ? 16.164 -15.398 8.264 1.00 43.19 278 HIS A N 1
ATOM 2335 C CA . HIS A 1 278 ? 17.088 -15.916 9.286 1.00 43.19 278 HIS A CA 1
ATOM 2336 C C . HIS A 1 278 ? 16.603 -15.639 10.726 1.00 43.19 278 HIS A C 1
ATOM 2338 O O . HIS A 1 278 ? 16.959 -16.371 11.650 1.00 43.19 278 HIS A O 1
ATOM 2344 N N . ASP A 1 279 ? 15.758 -14.628 10.931 1.00 48.38 279 ASP A N 1
ATOM 2345 C CA . ASP A 1 279 ? 15.230 -14.280 12.254 1.00 48.38 279 ASP A CA 1
ATOM 2346 C C . ASP A 1 279 ? 14.031 -15.168 12.664 1.00 48.38 279 ASP A C 1
ATOM 2348 O O . ASP A 1 279 ? 13.706 -15.273 13.850 1.00 48.38 279 ASP A O 1
ATOM 2352 N N . GLN A 1 280 ? 13.415 -15.893 11.716 1.00 46.91 280 GLN A N 1
ATOM 2353 C CA . GLN A 1 280 ? 12.295 -16.811 11.975 1.00 46.91 280 GLN A CA 1
ATOM 2354 C C . GLN A 1 280 ? 12.689 -18.153 12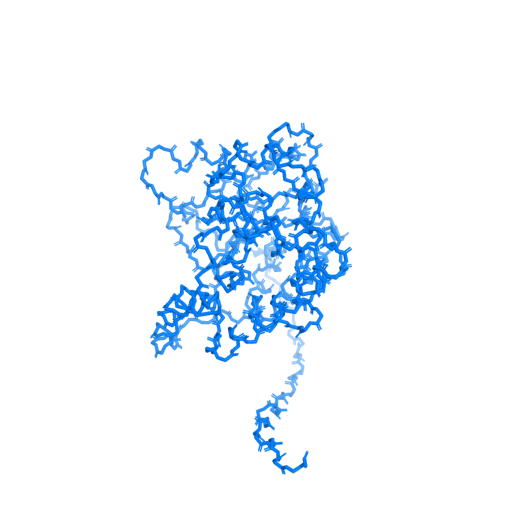.597 1.00 46.91 280 GLN A C 1
ATOM 2356 O O . GLN A 1 280 ? 11.877 -18.732 13.321 1.00 46.91 280 GLN A O 1
ATOM 2361 N N . GLU A 1 281 ? 13.911 -18.649 12.370 1.00 46.34 281 GLU A N 1
ATOM 2362 C CA . GLU A 1 281 ? 14.357 -19.935 12.939 1.00 46.34 281 GLU A CA 1
ATOM 2363 C C . GLU A 1 281 ? 14.457 -19.902 14.482 1.00 46.34 281 GLU A C 1
ATOM 2365 O O . GLU A 1 281 ? 14.564 -20.951 15.109 1.00 46.34 281 GLU A O 1
ATOM 2370 N N . ASN A 1 282 ? 14.319 -18.719 15.104 1.00 45.09 282 ASN A N 1
ATOM 2371 C CA . ASN A 1 282 ? 14.328 -18.520 16.557 1.00 45.09 282 ASN A CA 1
ATOM 2372 C C . ASN A 1 282 ? 12.966 -18.130 17.177 1.00 45.09 282 ASN A C 1
ATOM 2374 O O . ASN A 1 282 ? 12.891 -17.927 18.390 1.00 45.09 282 ASN A O 1
ATOM 2378 N N . MET A 1 283 ? 11.876 -18.019 16.405 1.00 43.47 283 MET A N 1
ATOM 2379 C CA . MET A 1 283 ? 10.567 -17.580 16.924 1.00 43.47 283 MET A CA 1
ATOM 2380 C C . MET A 1 283 ? 9.554 -18.727 17.063 1.00 43.47 283 MET A C 1
ATOM 2382 O O . MET A 1 283 ? 8.520 -18.750 16.394 1.00 43.47 283 MET A O 1
ATOM 2386 N N . GLU A 1 284 ? 9.803 -19.664 17.981 1.00 42.09 284 GLU A N 1
ATOM 2387 C CA . GLU A 1 284 ? 8.826 -20.715 18.320 1.00 42.09 284 GLU A CA 1
ATOM 2388 C C . GLU A 1 284 ? 7.686 -20.261 19.257 1.00 42.09 284 GLU A C 1
ATOM 2390 O O . GLU A 1 284 ? 6.744 -21.022 19.446 1.00 42.09 284 GLU A O 1
ATOM 2395 N N . ASN A 1 285 ? 7.687 -19.043 19.823 1.00 40.69 285 ASN A N 1
ATOM 2396 C CA . ASN A 1 285 ? 6.878 -18.798 21.034 1.00 40.69 285 ASN A CA 1
ATOM 2397 C C . ASN A 1 285 ? 5.910 -17.605 21.082 1.00 40.69 285 ASN A C 1
ATOM 2399 O O . ASN A 1 285 ? 5.404 -17.331 22.162 1.00 40.69 285 ASN A O 1
ATOM 2403 N N . TYR A 1 286 ? 5.550 -16.940 19.982 1.00 45.31 286 TYR A N 1
ATOM 2404 C CA . TYR A 1 286 ? 4.430 -15.979 20.012 1.00 45.31 286 TYR A CA 1
ATOM 2405 C C . TYR A 1 286 ? 3.686 -15.947 18.673 1.00 45.31 286 TYR A C 1
ATOM 2407 O O . TYR A 1 286 ? 4.107 -15.311 17.709 1.00 45.31 286 TYR A O 1
ATOM 2415 N N . VAL A 1 287 ? 2.564 -16.664 18.606 1.00 47.31 287 VAL A N 1
ATOM 2416 C CA . VAL A 1 287 ? 1.649 -16.652 17.461 1.00 47.31 287 VAL A CA 1
ATOM 2417 C C . VAL A 1 287 ? 0.266 -16.315 17.993 1.00 47.31 287 VAL A C 1
ATOM 2419 O O . VAL A 1 287 ? -0.383 -17.162 18.604 1.00 47.31 287 VAL A O 1
ATOM 2422 N N . GLU A 1 288 ? -0.197 -15.085 17.780 1.00 57.34 288 GLU A N 1
ATOM 2423 C CA . GLU A 1 288 ? -1.639 -14.862 17.820 1.00 57.34 288 GLU A CA 1
ATOM 2424 C C . GLU A 1 288 ? -2.214 -15.409 16.514 1.00 57.34 288 GLU A C 1
ATOM 2426 O O . GLU A 1 288 ? -1.987 -14.853 15.441 1.00 57.34 288 GLU A O 1
ATOM 2431 N N . ASP A 1 289 ? -2.883 -16.558 16.617 1.00 70.00 289 ASP A N 1
ATOM 2432 C CA . ASP A 1 289 ? -3.655 -17.157 15.529 1.00 70.00 289 ASP A CA 1
ATOM 2433 C C . ASP A 1 289 ? -4.703 -16.145 15.030 1.00 70.00 289 ASP A C 1
ATOM 2435 O O . ASP A 1 289 ? -5.190 -15.319 15.810 1.00 70.00 289 ASP A O 1
ATOM 2439 N N . ASN A 1 290 ? -5.098 -16.204 13.758 1.00 73.19 290 ASN A N 1
ATOM 2440 C CA . ASN A 1 290 ? -6.116 -15.296 13.218 1.00 73.19 290 ASN A CA 1
ATOM 2441 C C . ASN A 1 290 ? -7.424 -15.373 14.017 1.00 73.19 290 ASN A C 1
ATOM 2443 O O . ASN A 1 290 ? -8.117 -14.370 14.156 1.00 73.19 290 ASN A O 1
ATOM 2447 N N . GLU A 1 291 ? -7.723 -16.521 14.630 1.00 77.56 291 GLU A N 1
ATOM 2448 C CA . GLU A 1 291 ? -8.832 -16.673 15.576 1.00 77.56 291 GLU A CA 1
ATOM 2449 C C . GLU A 1 291 ? -8.742 -15.705 16.773 1.00 77.56 291 GLU A C 1
ATOM 2451 O O . GLU A 1 291 ? -9.757 -15.170 17.227 1.00 77.56 291 GLU A O 1
ATOM 2456 N N . ILE A 1 292 ? -7.535 -15.448 17.286 1.00 80.69 292 ILE A N 1
ATOM 2457 C CA . ILE A 1 292 ? -7.291 -14.516 18.394 1.00 80.69 292 ILE A CA 1
ATOM 2458 C C . ILE A 1 292 ? -7.491 -13.075 17.926 1.00 80.69 292 ILE A C 1
ATOM 2460 O O . ILE A 1 292 ? -8.179 -12.322 18.621 1.00 80.69 292 ILE A O 1
ATOM 2464 N N . ILE A 1 293 ? -6.963 -12.716 16.751 1.00 85.94 293 ILE A N 1
ATOM 2465 C CA . ILE A 1 293 ? -7.162 -11.392 16.139 1.00 85.94 293 ILE A CA 1
ATOM 2466 C C . ILE A 1 293 ? -8.660 -11.137 15.947 1.00 85.94 293 ILE A C 1
ATOM 2468 O O . ILE A 1 293 ? -9.197 -10.157 16.458 1.00 85.94 293 ILE A O 1
ATOM 2472 N N . ILE A 1 294 ? -9.364 -12.073 15.309 1.00 87.19 294 ILE A N 1
ATOM 2473 C CA . ILE A 1 294 ? -10.814 -12.032 15.083 1.00 87.19 294 ILE A CA 1
ATOM 2474 C C . ILE A 1 294 ? -11.585 -11.869 16.399 1.00 87.19 294 ILE A C 1
ATOM 2476 O O . ILE A 1 294 ? -12.526 -11.075 16.490 1.00 87.19 294 ILE A O 1
ATOM 2480 N N . ARG A 1 295 ? -11.202 -12.601 17.449 1.00 86.12 295 ARG A N 1
ATOM 2481 C CA . ARG A 1 295 ? -11.828 -12.475 18.769 1.00 86.12 295 ARG A CA 1
ATOM 2482 C C . ARG A 1 295 ? -11.606 -11.086 19.370 1.00 86.12 295 ARG A C 1
ATOM 2484 O O . ARG A 1 295 ? -12.549 -10.524 19.920 1.00 86.12 295 ARG A O 1
ATOM 2491 N N . LYS A 1 296 ? -10.398 -10.527 19.262 1.00 87.56 296 LYS A N 1
ATOM 2492 C CA . LYS A 1 296 ? -10.093 -9.176 19.757 1.00 87.56 296 LYS A CA 1
ATOM 2493 C C . LYS A 1 296 ? -10.854 -8.099 18.980 1.00 87.56 296 LYS A C 1
ATOM 2495 O O . LYS A 1 296 ? -11.449 -7.233 19.613 1.00 87.56 296 LYS A O 1
ATOM 2500 N N . ILE A 1 297 ? -10.951 -8.218 17.652 1.00 90.69 297 ILE A N 1
ATOM 2501 C CA . ILE A 1 297 ? -11.798 -7.348 16.816 1.00 90.69 297 ILE A CA 1
ATOM 2502 C C . ILE A 1 297 ? -13.245 -7.391 17.322 1.00 90.69 297 ILE A C 1
ATOM 2504 O O . ILE A 1 297 ? -13.856 -6.358 17.582 1.00 90.69 297 ILE A O 1
ATOM 2508 N N . ASN A 1 298 ? -13.799 -8.586 17.530 1.00 89.50 298 ASN A N 1
ATOM 2509 C CA . ASN A 1 298 ? -15.166 -8.719 18.030 1.00 89.50 298 ASN A CA 1
ATOM 2510 C C . ASN A 1 298 ? -15.355 -8.129 19.434 1.00 89.50 298 ASN A C 1
ATOM 2512 O O . ASN A 1 298 ? -16.389 -7.509 19.678 1.00 89.50 298 ASN A O 1
ATOM 2516 N N . ASN A 1 299 ? -14.373 -8.278 20.328 1.00 88.25 299 ASN A N 1
ATOM 2517 C CA . ASN A 1 299 ? -14.397 -7.670 21.661 1.00 88.25 299 ASN A CA 1
ATOM 2518 C C . ASN A 1 299 ? -14.338 -6.136 21.606 1.00 88.25 299 ASN A C 1
ATOM 2520 O O . ASN A 1 299 ? -14.966 -5.487 22.431 1.00 88.25 299 ASN A O 1
ATOM 2524 N N . PHE A 1 300 ? -13.635 -5.546 20.639 1.00 90.00 300 PHE A N 1
ATOM 2525 C CA . PHE A 1 300 ? -13.608 -4.094 20.439 1.00 90.00 300 PHE A CA 1
ATOM 2526 C C . PHE A 1 300 ? -14.984 -3.533 20.026 1.00 90.00 300 PHE A C 1
ATOM 2528 O O . PHE A 1 300 ? -15.424 -2.469 20.478 1.00 90.00 300 PHE A O 1
ATOM 2535 N N . PHE A 1 301 ? -15.722 -4.259 19.181 1.00 89.12 301 PHE A N 1
ATOM 2536 C CA . PHE A 1 301 ? -17.077 -3.852 18.793 1.00 89.12 301 PHE A CA 1
ATOM 2537 C C . PHE A 1 301 ? -18.130 -4.192 19.848 1.00 89.12 301 PHE A C 1
ATOM 2539 O O . PHE A 1 301 ? -19.060 -3.412 20.038 1.00 89.12 301 PHE A O 1
ATOM 2546 N N . ASN A 1 302 ? -17.959 -5.317 20.542 1.00 84.94 302 ASN A N 1
ATOM 2547 C CA . ASN A 1 302 ? -18.852 -5.819 21.579 1.00 84.94 302 ASN A CA 1
ATOM 2548 C C . ASN A 1 302 ? -18.053 -6.104 22.858 1.00 84.94 302 ASN A C 1
ATOM 2550 O O . ASN A 1 302 ? -17.854 -7.278 23.196 1.00 84.94 302 ASN A O 1
ATOM 2554 N N . PRO A 1 303 ? -17.581 -5.069 23.575 1.00 72.50 303 PRO A N 1
ATOM 2555 C CA . PRO A 1 303 ? -16.950 -5.285 24.864 1.00 72.50 303 PRO A CA 1
ATOM 2556 C C . PRO A 1 303 ? -18.004 -5.967 25.726 1.00 72.50 303 PRO A C 1
ATOM 2558 O O . PRO A 1 303 ? -19.093 -5.424 25.925 1.00 72.50 303 PRO A O 1
ATOM 2561 N N . MET A 1 304 ? -17.751 -7.215 26.137 1.00 60.00 304 MET A N 1
ATOM 2562 C CA . MET A 1 304 ? -18.670 -7.907 27.032 1.00 60.00 304 MET A CA 1
ATOM 2563 C C . MET A 1 304 ? -18.985 -6.946 28.175 1.00 60.00 304 MET A C 1
ATOM 2565 O O . MET A 1 304 ? -18.065 -6.404 28.781 1.00 60.00 304 MET A O 1
ATOM 2569 N N . ILE A 1 305 ? -20.271 -6.737 28.466 1.00 47.91 305 ILE A N 1
ATOM 2570 C CA . ILE A 1 305 ? -20.703 -6.107 29.712 1.00 47.91 305 ILE A CA 1
ATOM 2571 C C . ILE A 1 305 ? -20.232 -7.052 30.822 1.00 47.91 305 ILE A C 1
ATOM 2573 O O . ILE A 1 305 ? -20.955 -7.948 31.264 1.00 47.91 305 ILE A O 1
ATOM 2577 N N . THR A 1 306 ? -18.977 -6.915 31.239 1.00 41.09 306 THR A N 1
ATOM 2578 C CA . THR A 1 306 ? -18.371 -7.609 32.371 1.00 41.09 306 THR A CA 1
ATOM 2579 C C . THR A 1 306 ? -18.926 -6.974 33.637 1.00 41.09 306 THR A C 1
ATOM 2581 O O . THR A 1 306 ? -18.250 -6.261 34.365 1.00 41.09 306 THR A O 1
ATOM 2584 N N . GLY A 1 307 ? -20.221 -7.193 33.850 1.00 36.78 307 GLY A N 1
ATOM 2585 C CA . GLY A 1 307 ? -20.997 -6.695 34.980 1.00 36.78 307 GLY A CA 1
ATOM 2586 C C . GLY A 1 307 ? -22.264 -7.506 35.259 1.00 36.78 307 GLY A C 1
ATOM 2587 O O . GLY A 1 307 ? -22.979 -7.207 36.207 1.00 36.78 307 GLY A O 1
ATOM 2588 N N . GLY A 1 308 ? -22.551 -8.560 34.487 1.00 33.19 308 GLY A N 1
ATOM 2589 C CA . GLY A 1 308 ? -23.681 -9.451 34.741 1.00 33.19 308 GLY A CA 1
ATOM 2590 C C . GLY A 1 308 ? -23.216 -10.873 35.017 1.00 33.19 308 GLY A C 1
ATOM 2591 O O . GLY A 1 308 ? -22.767 -11.566 34.109 1.00 33.19 308 GLY A O 1
ATOM 2592 N N . LYS A 1 309 ? -23.370 -11.349 36.259 1.00 40.53 309 LYS A N 1
ATOM 2593 C CA . LYS A 1 309 ? -23.308 -12.779 36.607 1.00 40.53 309 LYS A CA 1
ATOM 2594 C C . LYS A 1 309 ? -24.430 -13.537 35.877 1.00 40.53 309 LYS A C 1
ATOM 2596 O O . LYS A 1 309 ? -25.463 -13.849 36.459 1.00 40.53 309 LYS A O 1
ATOM 2601 N N . GLY A 1 310 ? -24.232 -13.851 34.603 1.00 34.00 310 GLY A N 1
ATOM 2602 C CA . GLY A 1 310 ? -25.131 -14.679 33.809 1.00 34.00 310 GLY A CA 1
ATOM 2603 C C . GLY A 1 310 ? -24.739 -16.149 33.892 1.00 34.00 310 GLY A C 1
ATOM 2604 O O . GLY A 1 310 ? -23.995 -16.651 33.054 1.00 34.00 310 GLY A O 1
ATOM 2605 N N . LYS A 1 311 ? -25.255 -16.873 34.892 1.00 43.44 311 LYS A N 1
ATOM 2606 C CA . LYS A 1 311 ? -25.348 -18.340 34.824 1.00 43.44 311 LYS A CA 1
ATOM 2607 C C . LYS A 1 311 ? -26.204 -18.696 33.600 1.00 43.44 311 LYS A C 1
ATOM 2609 O O . LYS A 1 311 ? -27.410 -18.486 33.628 1.00 43.44 311 LYS A O 1
ATOM 2614 N N . GLY A 1 312 ? -25.609 -19.245 32.540 1.00 35.22 312 GLY A N 1
ATOM 2615 C CA . GLY A 1 312 ? -26.359 -19.574 31.323 1.00 35.22 312 GLY A CA 1
ATOM 2616 C C . GLY A 1 312 ? -25.647 -20.548 30.386 1.00 35.22 312 GLY A C 1
ATOM 2617 O O . GLY A 1 312 ? -25.037 -20.137 29.414 1.00 35.22 312 GLY A O 1
ATOM 2618 N N . LYS A 1 313 ? -25.737 -21.845 30.708 1.00 34.44 313 LYS A N 1
ATOM 2619 C CA . LYS A 1 313 ? -25.593 -23.035 29.837 1.00 34.44 313 LYS A CA 1
ATOM 2620 C C . LYS A 1 313 ? -24.617 -22.935 28.644 1.00 34.44 313 LYS A C 1
ATOM 2622 O O . LYS A 1 313 ? -25.000 -22.576 27.534 1.00 34.44 313 LYS A O 1
ATOM 2627 N N . ARG A 1 314 ? -23.398 -23.466 28.833 1.00 33.41 314 ARG A N 1
ATOM 2628 C CA . ARG A 1 314 ? -22.546 -23.978 27.740 1.00 33.41 314 ARG A CA 1
ATOM 2629 C C . ARG A 1 314 ? -23.354 -24.966 26.885 1.00 33.41 314 ARG A C 1
ATOM 2631 O O . ARG A 1 314 ? -23.611 -26.083 27.328 1.00 33.41 314 ARG A O 1
ATOM 2638 N N . LYS A 1 315 ? -23.709 -24.591 25.653 1.00 36.34 315 LYS A N 1
ATOM 2639 C CA . LYS A 1 315 ? -23.935 -25.570 24.583 1.00 36.34 315 LYS A CA 1
ATOM 2640 C C . LYS A 1 315 ? -22.582 -25.859 23.944 1.00 36.34 315 LYS A C 1
ATOM 2642 O O . LYS A 1 315 ? -21.957 -24.989 23.350 1.00 36.34 315 LYS A O 1
ATOM 2647 N N . THR A 1 316 ? -22.121 -27.085 24.129 1.00 35.53 316 THR A N 1
ATOM 2648 C CA . THR A 1 316 ? -20.956 -27.680 23.481 1.00 35.53 316 THR A CA 1
ATOM 2649 C C . THR A 1 316 ? -21.110 -27.577 21.963 1.00 35.53 316 THR A C 1
ATOM 2651 O O . THR A 1 316 ? -21.887 -28.317 21.360 1.00 35.53 316 THR A O 1
ATOM 2654 N N . ILE A 1 317 ? -20.375 -26.661 21.331 1.00 34.44 317 ILE A N 1
ATOM 2655 C CA . ILE A 1 317 ? -20.199 -26.665 19.878 1.00 34.44 317 ILE A CA 1
ATOM 2656 C C . ILE A 1 317 ? -19.306 -27.866 19.550 1.00 34.44 317 ILE A C 1
ATOM 2658 O O . ILE A 1 317 ? -18.200 -28.011 20.075 1.00 34.44 317 ILE A O 1
ATOM 2662 N N . LYS A 1 318 ? -19.836 -28.786 18.741 1.00 34.03 318 LYS A N 1
ATOM 2663 C CA . LYS A 1 318 ? -19.126 -29.978 18.270 1.00 34.03 318 LYS A CA 1
ATOM 2664 C C . LYS A 1 318 ? -17.866 -29.557 17.508 1.00 34.03 318 LYS A C 1
ATOM 2666 O O . LYS A 1 318 ? -17.941 -28.780 16.564 1.00 34.03 318 LYS A O 1
ATOM 2671 N N . LYS A 1 319 ? -16.732 -30.139 17.914 1.00 34.50 319 LYS A N 1
ATOM 2672 C CA . LYS A 1 319 ? -15.434 -30.138 17.223 1.00 34.50 319 LYS A CA 1
ATOM 2673 C C . LYS A 1 319 ? -15.605 -30.244 15.701 1.00 34.50 319 LYS A C 1
ATOM 2675 O O . LYS A 1 319 ? -16.031 -31.295 15.217 1.00 34.50 319 LYS A O 1
ATOM 2680 N N . TYR A 1 320 ? -15.189 -29.220 14.959 1.00 31.98 320 TYR A N 1
ATOM 2681 C CA . TYR A 1 320 ? -14.871 -29.381 13.542 1.00 31.98 320 TYR A CA 1
ATOM 2682 C C . TYR A 1 320 ? -13.616 -30.259 13.426 1.00 31.98 320 TYR A C 1
ATOM 2684 O O . TYR A 1 320 ? -12.580 -30.012 14.045 1.00 31.98 320 TYR A O 1
ATOM 2692 N N . LYS A 1 321 ? -13.751 -31.373 12.704 1.00 33.88 321 LYS A N 1
ATOM 2693 C CA . LYS A 1 321 ? -12.682 -32.342 12.447 1.00 33.88 321 LYS A CA 1
ATOM 2694 C C . LYS A 1 321 ? -11.647 -31.740 11.488 1.00 33.88 321 LYS A C 1
ATOM 2696 O O . LYS A 1 321 ? -12.000 -31.335 10.393 1.00 33.88 321 LYS A O 1
ATOM 2701 N N . LYS A 1 322 ? -10.376 -31.800 11.906 1.00 34.59 322 LYS A N 1
ATOM 2702 C CA . LYS A 1 322 ? -9.144 -31.989 11.111 1.00 34.59 322 LYS A CA 1
ATOM 2703 C C . LYS A 1 322 ? -9.276 -31.796 9.586 1.00 34.59 322 LYS A C 1
ATOM 2705 O O . LYS A 1 322 ? -9.595 -32.754 8.885 1.00 34.59 322 LYS A O 1
ATOM 2710 N N . TYR A 1 323 ? -8.786 -30.668 9.075 1.00 33.72 323 TYR A N 1
ATOM 2711 C CA . TYR A 1 323 ? -8.153 -30.631 7.752 1.00 33.72 323 TYR A CA 1
ATOM 2712 C C . TYR A 1 323 ? -6.683 -31.049 7.892 1.00 33.72 323 TYR A C 1
ATOM 2714 O O . TYR A 1 323 ? -5.773 -30.240 8.029 1.00 33.72 323 TYR A O 1
ATOM 2722 N N . LYS A 1 324 ? -6.449 -32.365 7.896 1.00 37.12 324 LYS A N 1
ATOM 2723 C CA . LYS A 1 324 ? -5.146 -32.956 7.562 1.00 37.12 324 LYS A CA 1
ATOM 2724 C C . LYS A 1 324 ? -5.264 -33.429 6.115 1.00 37.12 324 LYS A C 1
ATOM 2726 O O . LYS A 1 324 ? -5.864 -34.476 5.906 1.00 37.12 324 LYS A O 1
ATOM 2731 N N . ASN A 1 325 ? -4.766 -32.641 5.157 1.00 38.81 325 ASN A N 1
ATOM 2732 C CA . ASN A 1 325 ? -4.116 -33.080 3.906 1.00 38.81 325 ASN A CA 1
ATOM 2733 C C . ASN A 1 325 ? -4.117 -31.973 2.837 1.00 38.81 325 ASN A C 1
ATOM 2735 O O . ASN A 1 325 ? -4.996 -31.929 1.987 1.00 38.81 325 ASN A O 1
ATOM 2739 N N . SER A 1 326 ? -3.064 -31.157 2.806 1.00 34.06 326 SER A N 1
ATOM 2740 C CA . SER A 1 326 ? -2.598 -30.514 1.564 1.00 34.06 326 SER A CA 1
ATOM 2741 C C . SER A 1 326 ? -1.092 -30.200 1.588 1.00 34.06 326 SER A C 1
ATOM 2743 O O . SER A 1 326 ? -0.617 -29.288 0.929 1.00 34.06 326 SER A O 1
ATOM 2745 N N . ARG A 1 327 ? -0.280 -31.009 2.288 1.00 32.97 327 ARG A N 1
ATOM 2746 C CA . ARG A 1 327 ? 1.170 -31.096 2.022 1.00 32.97 327 ARG A CA 1
ATOM 2747 C C . ARG A 1 327 ? 1.452 -32.334 1.178 1.00 32.97 327 ARG A C 1
ATOM 2749 O O . ARG A 1 327 ? 1.898 -33.356 1.691 1.00 32.97 327 ARG A O 1
ATOM 2756 N N . LYS A 1 328 ? 1.147 -32.254 -0.119 1.00 33.88 328 LYS A N 1
ATOM 2757 C CA . LYS A 1 328 ? 1.636 -33.214 -1.124 1.00 33.88 328 LYS A CA 1
ATOM 2758 C C . LYS A 1 328 ? 1.675 -32.623 -2.541 1.00 33.88 328 LYS A C 1
ATOM 2760 O O . LYS A 1 328 ? 1.329 -33.297 -3.497 1.00 33.88 328 LYS A O 1
ATOM 2765 N N . TYR A 1 329 ? 2.196 -31.407 -2.698 1.00 32.53 329 TYR A N 1
ATOM 2766 C CA . TYR A 1 329 ? 2.811 -31.013 -3.972 1.00 32.53 329 TYR A CA 1
ATOM 2767 C C . TYR A 1 329 ? 4.305 -31.345 -3.916 1.00 32.53 329 TYR A C 1
ATOM 2769 O O . TYR A 1 329 ? 5.168 -30.492 -3.744 1.00 32.53 329 TYR A O 1
ATOM 2777 N N . LYS A 1 330 ? 4.595 -32.649 -3.992 1.00 33.62 330 LYS A N 1
ATOM 2778 C CA . LYS A 1 330 ? 5.920 -33.155 -4.355 1.00 33.62 330 LYS A CA 1
ATOM 2779 C C . LYS A 1 330 ? 5.938 -33.328 -5.872 1.00 33.62 330 LYS A C 1
ATOM 2781 O O . LYS A 1 330 ? 5.254 -34.200 -6.396 1.00 33.62 330 LYS A O 1
ATOM 2786 N N . SER A 1 331 ? 6.725 -32.481 -6.531 1.00 41.59 331 SER A N 1
ATOM 2787 C CA . SER A 1 331 ? 7.629 -32.842 -7.629 1.00 41.59 331 SER A CA 1
ATOM 2788 C C . SER A 1 331 ? 7.160 -33.950 -8.586 1.00 41.59 331 SER A C 1
ATOM 2790 O O . SER A 1 331 ? 7.467 -35.122 -8.366 1.00 41.59 331 SER A O 1
ATOM 2792 N N . LYS A 1 332 ? 6.534 -33.567 -9.702 1.00 33.59 332 LYS A N 1
ATOM 2793 C CA . LYS A 1 332 ? 6.675 -34.264 -10.992 1.00 33.59 332 LYS A CA 1
ATOM 2794 C C . LYS A 1 332 ? 6.561 -33.245 -12.129 1.00 33.59 332 LYS A C 1
ATOM 2796 O O . LYS A 1 332 ? 5.549 -33.189 -12.814 1.00 33.59 332 LYS A O 1
ATOM 2801 N N . LEU A 1 333 ? 7.610 -32.442 -12.320 1.00 31.33 333 LEU A N 1
ATOM 2802 C CA . LEU A 1 333 ? 7.910 -31.942 -13.659 1.00 31.33 333 LEU A CA 1
ATOM 2803 C C . LEU A 1 333 ? 8.641 -33.093 -14.358 1.00 31.33 333 LEU A C 1
ATOM 2805 O O . LEU A 1 333 ? 9.810 -33.365 -14.083 1.00 31.33 333 LEU A O 1
ATOM 2809 N N . LEU A 1 334 ? 7.887 -33.868 -15.133 1.00 31.72 334 LEU A N 1
ATOM 2810 C CA . LEU A 1 334 ? 8.425 -34.884 -1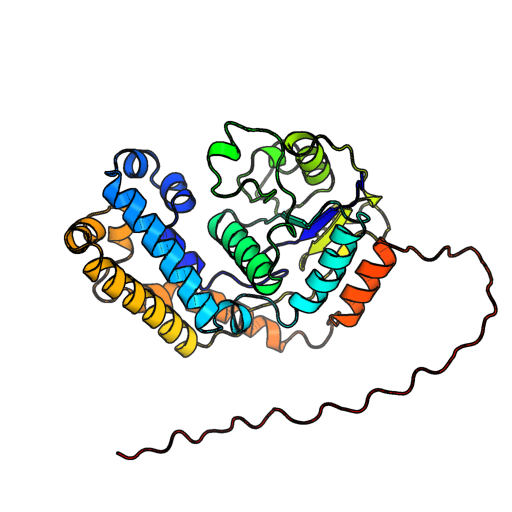6.022 1.00 31.72 334 LEU A CA 1
ATOM 2811 C C . LEU A 1 334 ? 8.937 -34.181 -17.277 1.00 31.72 334 LEU A C 1
ATOM 2813 O O . LEU A 1 334 ? 8.203 -33.465 -17.947 1.00 31.72 334 LEU A O 1
ATOM 2817 N N . ILE A 1 335 ? 10.213 -34.422 -17.549 1.00 35.50 335 ILE A N 1
ATOM 2818 C CA . ILE A 1 335 ? 10.859 -34.293 -18.851 1.00 35.50 335 ILE A CA 1
ATOM 2819 C C . ILE A 1 335 ? 10.112 -35.170 -19.879 1.00 35.50 335 ILE A C 1
ATOM 2821 O O . ILE A 1 335 ? 9.668 -36.265 -19.518 1.00 35.50 335 ILE A O 1
ATOM 2825 N N . LYS A 1 336 ? 10.119 -34.706 -21.143 1.00 30.45 336 LYS A N 1
ATOM 2826 C CA . LYS A 1 336 ? 9.599 -35.254 -22.424 1.00 30.45 336 LYS A CA 1
ATOM 2827 C C . LYS A 1 336 ? 8.305 -34.546 -22.862 1.00 30.45 336 LYS A C 1
ATOM 2829 O O . LYS A 1 336 ? 7.315 -34.638 -22.149 1.00 30.45 336 LYS A O 1
ATOM 2834 N N . LEU A 1 337 ? 8.232 -33.838 -23.992 1.00 33.50 337 LEU A N 1
ATOM 2835 C CA . LEU A 1 337 ? 8.984 -33.868 -25.260 1.00 33.50 337 LEU A CA 1
ATOM 2836 C C . LEU A 1 337 ? 9.418 -32.466 -25.693 1.00 33.50 337 LEU A C 1
ATOM 2838 O O . LEU A 1 337 ? 8.634 -31.525 -25.440 1.00 33.50 337 LEU A O 1
#

Radius of gyration: 22.3 Å; chains: 1; bounding box: 49×56×67 Å

pLDDT: mean 75.48, std 19.26, range [30.45, 96.12]

Sequence (337 aa):
MSKKVAVFDLDGTIGDFIAINYFSYLYDEHTIKYSHKEQYESYPDEVKQYLKDLEETFEKRLLNNGFTKIWLLRDNIDGIFDILKEKIKDKSLLGCMIYSNNGNFYNLEFAGRAIEGLMESDDIFIKAKKDNKLLNIYKEKKLFIDYNDKIRDTYDIPKTRARIKTVKTIQKAVKEYIDVNIEAEDILFLDDQIHEDILSHKDETTYIRVKQYEALLKKSELFYLYGIFQSTLLEMFKKHKTMKDTLFTLDHMKGYFPETLENAYISNTYPYIKRKIHDQENMENYVEDNEIIIRKINNFFNPMITGGKGKGKRKTIKKYKKYKNSRKYKSKLLIKL

Foldseek 3Di:
DAQAEEEEEQAQFFWHCLLVLVCCLQQPPLNCCVPPVVLSVPDDPVLNVLSVLLVVLLLVLCVVVCVCVQFTGDDPVLVVLVVLVVCVVVVNYQAYEYAYAAPRVVSRVSSLVSNCVSVVHPRRFHAFDDPDPVCVSPPGRGHYHYNPDCLCPVPPDDDDSRRDDDPSSVQSSCCVGVVDHHDLLSAAYEYCDDDVVNVPDPDPLRYDNARGDAGLDDLVNSLVSVVSSVVSVVVSCVVVVPCPVVSCPRPSCVVCDDVDNSVVSSVVRVVVSVVVVVVVVPPPPDHPDVVNVVVSVVCSSPVDPPPDPDPDDDDDDDDDDDPPDDPPPDDDPDDDD

Organism: NCBI:txid1070528